Protein AF-A0A7J4DD39-F1 (afdb_monomer_lite)

Foldseek 3Di:
DEAEEEEPLFADAPQFGPFPLENTQLSLLLLLLCLLVVTDYDYDYVVRCVVPPVVLCVDPVSLVVVLVVLVNYQAYEYEFAYDDDDDDDPDHGDDPVNVLVVQVSHDQVHAYEYEHVVLVVVVVVPDDDPGHNYDYEPERRSQQVSVCVVPVDGDHDYDDLVSSVSSSVSSCPGCCQVVPPQQADPVRHGGPRDYDDDQKQADPCLVPDDPPHCRSVNPDIDGHDPD

Radius of gyration: 17.12 Å; chains: 1; bounding box: 45×41×46 Å

Structure (mmCIF, N/CA/C/O backbone):
data_AF-A0A7J4DD39-F1
#
_entry.id   AF-A0A7J4DD39-F1
#
loop_
_atom_site.group_PDB
_atom_site.id
_atom_site.type_symbol
_atom_site.label_atom_id
_atom_site.label_alt_id
_atom_site.label_comp_id
_atom_site.label_asym_id
_atom_site.label_entity_id
_atom_site.label_seq_id
_atom_site.pdbx_PDB_ins_code
_atom_site.Cartn_x
_atom_site.Cartn_y
_atom_site.Cartn_z
_atom_site.occupancy
_atom_site.B_iso_or_equiv
_atom_site.auth_seq_id
_atom_site.auth_comp_id
_atom_site.auth_asym_id
_atom_site.auth_atom_id
_atom_site.pdbx_PDB_model_num
ATOM 1 N N . MET A 1 1 ? -16.944 3.390 4.829 1.00 86.69 1 MET A N 1
ATOM 2 C CA . MET A 1 1 ? -15.932 2.644 4.048 1.00 86.69 1 MET A CA 1
ATOM 3 C C . MET A 1 1 ? -16.444 1.220 3.898 1.00 86.69 1 MET A C 1
ATOM 5 O O . MET A 1 1 ? -17.250 0.820 4.727 1.00 86.69 1 MET A O 1
ATOM 9 N N . GLU A 1 2 ? -16.045 0.493 2.859 1.00 90.19 2 GLU A N 1
ATOM 10 C CA . GLU A 1 2 ? -16.501 -0.885 2.612 1.00 90.19 2 GLU A CA 1
ATOM 11 C C . GLU A 1 2 ? -15.305 -1.811 2.363 1.00 90.19 2 GLU A C 1
ATOM 13 O O . GLU A 1 2 ? -14.329 -1.404 1.721 1.00 90.19 2 GLU A O 1
ATOM 18 N N . GLY A 1 3 ? -15.406 -3.047 2.862 1.00 96.75 3 GLY A N 1
ATOM 19 C CA . GLY A 1 3 ? -14.443 -4.118 2.636 1.00 96.75 3 GLY A CA 1
ATOM 20 C C . GLY A 1 3 ? -13.101 -3.885 3.324 1.00 96.75 3 GLY A C 1
ATOM 21 O O . GLY A 1 3 ? -13.045 -3.559 4.507 1.00 96.75 3 GLY A O 1
ATOM 22 N N . TRP A 1 4 ? -12.001 -4.049 2.590 1.00 98.50 4 TRP A N 1
ATOM 23 C CA . TRP A 1 4 ? -10.656 -3.730 3.079 1.00 98.50 4 TRP A CA 1
ATOM 24 C C . TRP A 1 4 ? -10.325 -2.243 2.929 1.00 98.50 4 TRP A C 1
ATOM 26 O O . TRP A 1 4 ? -10.705 -1.612 1.950 1.00 98.50 4 TRP A O 1
ATOM 36 N N . LEU A 1 5 ? -9.539 -1.670 3.838 1.00 98.62 5 LEU A N 1
ATOM 37 C CA . LEU A 1 5 ? -8.903 -0.368 3.611 1.00 98.62 5 LEU A CA 1
ATOM 38 C C . LEU A 1 5 ? -7.525 -0.565 2.978 1.00 98.62 5 LEU A C 1
ATOM 40 O O . LEU A 1 5 ? -6.676 -1.228 3.563 1.00 98.62 5 LEU A O 1
ATOM 44 N N . VAL A 1 6 ? -7.268 0.054 1.829 1.00 98.75 6 VAL A N 1
ATOM 45 C CA . VAL A 1 6 ? -5.928 0.155 1.242 1.00 98.75 6 VAL A CA 1
ATOM 46 C C . VAL A 1 6 ? -5.444 1.591 1.396 1.00 98.75 6 VAL A C 1
ATOM 48 O O . VAL A 1 6 ? -5.892 2.480 0.675 1.00 98.75 6 VAL A O 1
ATOM 51 N N . LEU A 1 7 ? -4.539 1.807 2.351 1.00 98.69 7 LEU A N 1
ATOM 52 C CA . LEU A 1 7 ? -3.912 3.098 2.604 1.00 98.69 7 LEU A CA 1
ATOM 53 C C . LEU A 1 7 ? -2.591 3.198 1.835 1.00 98.69 7 LEU A C 1
ATOM 55 O O . LEU A 1 7 ? -1.602 2.534 2.165 1.00 98.69 7 LEU A O 1
ATOM 59 N N . ASP A 1 8 ? -2.581 4.060 0.825 1.00 98.19 8 ASP A N 1
ATOM 60 C CA . ASP A 1 8 ? -1.399 4.409 0.050 1.00 98.19 8 ASP A CA 1
ATOM 61 C C . ASP A 1 8 ? -0.574 5.465 0.789 1.00 98.19 8 ASP A C 1
ATOM 63 O O . ASP A 1 8 ? -0.831 6.668 0.722 1.00 98.19 8 ASP A O 1
ATOM 67 N N . GLY A 1 9 ? 0.421 4.998 1.540 1.00 97.44 9 GLY A N 1
ATOM 68 C CA . GLY A 1 9 ? 1.409 5.843 2.204 1.00 97.44 9 GLY A CA 1
ATOM 69 C C . GLY A 1 9 ? 2.513 6.356 1.286 1.00 97.44 9 GLY A C 1
ATOM 70 O O . GLY A 1 9 ? 3.485 6.921 1.794 1.00 97.44 9 GLY A O 1
ATOM 71 N N . TYR A 1 10 ? 2.364 6.168 -0.024 1.00 95.81 10 TYR A N 1
ATOM 72 C CA . TYR A 1 10 ? 3.340 6.432 -1.066 1.00 95.81 10 TYR A CA 1
ATOM 73 C C . TYR A 1 10 ? 4.626 5.611 -0.950 1.00 95.81 10 TYR A C 1
ATOM 75 O O . TYR A 1 10 ? 5.018 5.066 0.092 1.00 95.81 10 TYR A O 1
ATOM 83 N N . GLU A 1 11 ? 5.323 5.552 -2.075 1.00 92.69 11 GLU A N 1
ATOM 84 C CA . GLU A 1 11 ? 6.638 4.952 -2.195 1.00 92.69 11 GLU A CA 1
ATOM 85 C C . GLU A 1 11 ? 7.633 5.923 -2.828 1.00 92.69 11 GLU A C 1
ATOM 87 O O . GLU A 1 11 ? 7.288 6.728 -3.691 1.00 92.69 11 GLU A O 1
ATOM 92 N N . ASP A 1 12 ? 8.872 5.856 -2.354 1.00 90.69 12 ASP A N 1
ATOM 93 C CA . ASP A 1 12 ? 10.016 6.530 -2.960 1.00 90.69 12 ASP A CA 1
ATOM 94 C C . ASP A 1 12 ? 11.224 5.614 -2.771 1.00 90.69 12 ASP A C 1
ATOM 96 O O . ASP A 1 12 ? 11.851 5.534 -1.702 1.00 90.69 12 ASP A O 1
ATOM 100 N N . GLU A 1 13 ? 11.457 4.823 -3.809 1.00 86.19 13 GLU A N 1
ATOM 101 C CA . GLU A 1 13 ? 12.465 3.785 -3.891 1.00 86.19 13 GLU A CA 1
ATOM 102 C C . GLU A 1 13 ? 13.303 4.006 -5.161 1.00 86.19 13 GLU A C 1
ATOM 104 O O . GLU A 1 13 ? 12.800 4.512 -6.159 1.00 86.19 13 GLU A O 1
ATOM 109 N N . PRO A 1 14 ? 14.577 3.572 -5.208 1.00 81.81 14 PRO A N 1
ATOM 110 C CA . PRO A 1 14 ? 15.427 3.749 -6.390 1.00 81.81 14 PRO A CA 1
ATOM 111 C C . PRO A 1 14 ? 14.848 3.253 -7.728 1.00 81.81 14 PRO A C 1
ATOM 113 O O . PRO A 1 14 ? 15.350 3.656 -8.774 1.00 81.81 14 PRO A O 1
ATOM 116 N N . ALA A 1 15 ? 13.871 2.343 -7.697 1.00 81.31 15 ALA A N 1
ATOM 117 C CA . ALA A 1 15 ? 13.201 1.792 -8.873 1.00 81.31 15 ALA A CA 1
ATOM 118 C C . ALA A 1 15 ? 11.694 2.097 -8.927 1.00 81.31 15 ALA A C 1
ATOM 120 O O . ALA A 1 15 ? 11.041 1.601 -9.840 1.00 81.31 15 ALA A O 1
ATOM 121 N N . ALA A 1 16 ? 11.152 2.850 -7.963 1.00 86.56 16 ALA A N 1
ATOM 122 C CA . ALA A 1 16 ? 9.728 3.154 -7.899 1.00 86.56 16 ALA A CA 1
ATOM 123 C C . ALA A 1 16 ? 9.481 4.566 -7.350 1.00 86.56 16 ALA A C 1
ATOM 125 O O . ALA A 1 16 ? 9.825 4.864 -6.203 1.00 86.56 16 ALA A O 1
ATOM 126 N N . PHE A 1 17 ? 8.846 5.411 -8.156 1.00 85.19 17 PHE A N 1
ATOM 127 C CA . PHE A 1 17 ? 8.301 6.695 -7.734 1.00 85.19 17 PHE A CA 1
ATOM 128 C C . PHE A 1 17 ? 6.786 6.552 -7.563 1.00 85.19 17 PHE A C 1
ATOM 130 O O . PHE A 1 17 ? 6.061 6.257 -8.507 1.00 85.19 17 PHE A O 1
ATOM 137 N N . GLY A 1 18 ? 6.285 6.769 -6.351 1.00 83.19 18 GLY A N 1
ATOM 138 C CA . GLY A 1 18 ? 4.853 6.689 -6.049 1.00 83.19 18 GLY A CA 1
ATOM 139 C C . GLY A 1 18 ? 4.345 7.847 -5.204 1.00 83.19 18 GLY A C 1
ATOM 140 O O . GLY A 1 18 ? 3.284 7.740 -4.604 1.00 83.19 18 GLY A O 1
ATOM 141 N N . VAL A 1 19 ? 5.113 8.935 -5.112 1.00 90.81 19 VAL A N 1
ATOM 142 C CA . VAL A 1 19 ? 4.640 10.192 -4.527 1.00 90.81 19 VAL A CA 1
ATOM 143 C C . VAL A 1 19 ? 3.981 11.023 -5.630 1.00 90.81 19 VAL A C 1
ATOM 145 O O . VAL A 1 19 ? 4.577 11.152 -6.704 1.00 90.81 19 VAL A O 1
ATOM 148 N N . PRO A 1 20 ? 2.811 11.644 -5.386 1.00 88.81 20 PRO A N 1
ATOM 149 C CA . PRO A 1 20 ? 2.123 12.459 -6.374 1.00 88.81 20 PRO A CA 1
ATOM 150 C C . PRO A 1 20 ? 3.046 13.467 -7.072 1.00 88.81 20 PRO A C 1
ATOM 152 O O . PRO A 1 20 ? 3.798 14.201 -6.423 1.00 88.81 20 PRO A O 1
ATOM 155 N N . ASN A 1 21 ? 3.012 13.542 -8.402 1.00 90.12 21 ASN A N 1
ATOM 156 C CA . ASN A 1 21 ? 1.978 13.024 -9.312 1.00 90.12 21 ASN A CA 1
ATOM 157 C C . ASN A 1 21 ? 2.190 11.586 -9.842 1.00 90.12 21 ASN A C 1
ATOM 159 O O . ASN A 1 21 ? 1.563 11.227 -10.836 1.00 90.12 21 ASN A O 1
ATOM 163 N N . TYR A 1 22 ? 3.061 10.773 -9.242 1.00 93.31 22 TYR A N 1
ATOM 164 C CA . TYR A 1 22 ? 3.291 9.394 -9.684 1.00 93.31 22 TYR A CA 1
ATOM 165 C C . TYR A 1 22 ? 2.416 8.396 -8.925 1.00 93.31 22 TYR A C 1
ATOM 167 O O . TYR A 1 22 ? 2.278 8.499 -7.708 1.00 93.31 22 TYR A O 1
ATOM 175 N N . LEU A 1 23 ? 1.879 7.405 -9.638 1.00 94.88 23 LEU A N 1
ATOM 176 C CA . LEU A 1 23 ? 1.250 6.222 -9.063 1.00 94.88 23 LEU A CA 1
ATOM 177 C C . LEU A 1 23 ? 2.176 5.019 -9.237 1.00 94.88 23 LEU A C 1
ATOM 179 O O . LEU A 1 23 ? 2.357 4.500 -10.348 1.00 94.88 23 LEU A O 1
ATOM 183 N N . GLY A 1 24 ? 2.731 4.585 -8.111 1.00 94.19 24 GLY A N 1
ATOM 184 C CA . GLY A 1 24 ? 3.669 3.478 -8.037 1.00 94.19 24 GLY A CA 1
ATOM 185 C C . GLY A 1 24 ? 3.021 2.124 -8.330 1.00 94.19 24 GLY A C 1
ATOM 186 O O . GLY A 1 24 ? 1.803 1.930 -8.248 1.00 94.19 24 GLY A O 1
ATOM 187 N N . PHE A 1 25 ? 3.831 1.146 -8.720 1.00 94.69 25 PHE A N 1
ATOM 188 C CA . PHE A 1 25 ? 3.309 -0.162 -9.102 1.00 94.69 25 PHE A CA 1
ATOM 189 C C . PHE A 1 25 ? 2.956 -1.043 -7.899 1.00 94.69 25 PHE A C 1
ATOM 191 O O . PHE A 1 25 ? 2.028 -1.844 -8.024 1.00 94.69 25 PHE A O 1
ATOM 198 N N . HIS A 1 26 ? 3.613 -0.894 -6.740 1.00 95.81 26 HIS A N 1
ATOM 199 C CA . HIS A 1 26 ? 3.347 -1.770 -5.593 1.00 95.81 26 HIS A CA 1
ATOM 200 C C . HIS A 1 26 ? 1.917 -1.598 -5.074 1.00 95.81 26 HIS A C 1
ATOM 202 O O . HIS A 1 26 ? 1.234 -2.595 -4.835 1.00 95.81 26 HIS A O 1
ATOM 208 N N . ILE A 1 27 ? 1.429 -0.358 -4.962 1.00 97.69 27 ILE A N 1
ATOM 209 C CA . ILE A 1 27 ? 0.059 -0.104 -4.499 1.00 97.69 27 ILE A CA 1
ATOM 210 C C . ILE A 1 27 ? -0.986 -0.636 -5.478 1.00 97.69 27 ILE A C 1
ATOM 212 O O . ILE A 1 27 ? -1.981 -1.237 -5.068 1.00 97.69 27 ILE A O 1
ATOM 216 N N . ARG A 1 28 ? -0.732 -0.500 -6.785 1.00 97.56 28 ARG A N 1
ATOM 217 C CA . ARG A 1 28 ? -1.621 -1.051 -7.810 1.00 97.56 28 ARG A CA 1
ATOM 218 C C . ARG A 1 28 ? -1.647 -2.568 -7.782 1.00 97.56 28 ARG A C 1
ATOM 220 O O . ARG A 1 28 ? -2.697 -3.132 -8.043 1.00 97.56 28 ARG A O 1
ATOM 227 N N . TYR A 1 29 ? -0.541 -3.240 -7.470 1.00 97.88 29 TYR A N 1
ATOM 228 C CA . TYR A 1 29 ? -0.550 -4.698 -7.357 1.00 97.88 29 TYR A CA 1
ATOM 229 C C . TYR A 1 29 ? -1.255 -5.174 -6.090 1.00 97.88 29 TYR A C 1
ATOM 231 O O . TYR A 1 29 ? -2.001 -6.145 -6.158 1.00 97.88 29 TYR A O 1
ATOM 239 N N . ILE A 1 30 ? -1.114 -4.456 -4.969 1.00 98.69 30 ILE A N 1
ATOM 240 C CA . ILE A 1 30 ? -1.920 -4.690 -3.759 1.00 98.69 30 ILE A CA 1
ATOM 241 C C . ILE A 1 30 ? -3.413 -4.587 -4.095 1.00 98.69 30 ILE A C 1
ATOM 243 O O . ILE A 1 30 ? -4.180 -5.494 -3.783 1.00 98.69 30 ILE A O 1
ATOM 247 N N . CYS A 1 31 ? -3.818 -3.520 -4.786 1.00 98.75 31 CYS A N 1
ATOM 248 C CA . CYS A 1 31 ? -5.194 -3.367 -5.251 1.00 98.75 31 CYS A CA 1
ATOM 249 C C . CYS A 1 31 ? -5.576 -4.461 -6.259 1.00 98.75 31 CYS A C 1
ATOM 251 O O . CYS A 1 31 ? -6.652 -5.035 -6.171 1.00 98.75 31 CYS A O 1
ATOM 253 N N . GLY A 1 32 ? -4.667 -4.819 -7.166 1.00 98.62 32 GLY A N 1
ATOM 254 C CA . GLY A 1 32 ? -4.849 -5.873 -8.159 1.00 98.62 32 GLY A CA 1
ATOM 255 C C . GLY A 1 32 ? -5.096 -7.256 -7.555 1.00 98.62 32 GLY A C 1
ATOM 256 O O . GLY A 1 32 ? -5.821 -8.043 -8.155 1.00 98.62 32 GLY A O 1
ATOM 257 N N . VAL A 1 33 ? -4.555 -7.556 -6.369 1.00 98.75 33 VAL A N 1
ATOM 258 C CA . VAL A 1 33 ? -4.899 -8.773 -5.609 1.00 98.75 33 VAL A CA 1
ATOM 259 C C . VAL A 1 33 ? -6.372 -8.758 -5.204 1.00 98.75 33 VAL A C 1
ATOM 261 O O . VAL A 1 33 ? -7.068 -9.752 -5.408 1.00 98.75 33 VAL A O 1
ATOM 264 N N . LEU A 1 34 ? -6.848 -7.641 -4.646 1.00 98.75 34 LEU A N 1
ATOM 265 C CA . LEU A 1 34 ? -8.233 -7.490 -4.189 1.00 98.75 34 LEU A CA 1
ATOM 266 C C . LEU A 1 34 ? -9.206 -7.532 -5.374 1.00 98.75 34 LEU A C 1
ATOM 268 O O . LEU A 1 34 ? -10.160 -8.307 -5.343 1.00 98.75 34 LEU A O 1
ATOM 272 N N . GLU A 1 35 ? -8.894 -6.811 -6.454 1.00 98.56 35 GLU A N 1
ATOM 273 C CA . GLU A 1 35 ? -9.654 -6.827 -7.710 1.00 98.56 35 GLU A CA 1
ATOM 274 C C . GLU A 1 35 ? -9.718 -8.235 -8.320 1.00 98.56 35 GLU A C 1
ATOM 276 O O . GLU A 1 35 ? -10.796 -8.744 -8.620 1.00 98.56 35 GLU A O 1
ATOM 281 N N . ALA A 1 36 ? -8.578 -8.928 -8.441 1.00 98.38 36 ALA A N 1
ATOM 282 C CA . ALA A 1 36 ? -8.529 -10.277 -9.011 1.00 98.38 36 ALA A CA 1
ATOM 283 C C . ALA A 1 36 ? -9.309 -11.315 -8.185 1.00 98.38 36 ALA A C 1
ATOM 285 O O . ALA A 1 36 ? -9.692 -12.358 -8.718 1.00 98.38 36 ALA A O 1
ATOM 286 N N . ARG A 1 37 ? -9.528 -11.048 -6.893 1.00 97.75 37 ARG A N 1
ATOM 287 C CA . ARG A 1 37 ? -10.305 -11.898 -5.980 1.00 97.75 37 ARG A CA 1
ATOM 288 C C . ARG A 1 37 ? -11.756 -11.437 -5.813 1.00 97.75 37 ARG A C 1
ATOM 290 O O . ARG A 1 37 ? -12.513 -12.134 -5.144 1.00 97.75 37 ARG A O 1
ATOM 297 N N . GLY A 1 38 ? -12.143 -10.295 -6.386 1.00 97.94 38 GLY A N 1
ATOM 298 C CA . GLY A 1 38 ? -13.459 -9.688 -6.173 1.00 97.94 38 GLY A CA 1
ATOM 299 C C . GLY A 1 38 ? -13.712 -9.283 -4.718 1.00 97.94 38 GLY A C 1
ATOM 300 O O . GLY A 1 38 ? -14.856 -9.299 -4.270 1.00 97.94 38 GLY A O 1
ATOM 301 N N . VAL A 1 39 ? -12.654 -8.976 -3.960 1.00 98.31 39 VAL A N 1
ATOM 302 C CA . VAL A 1 39 ? -12.762 -8.538 -2.564 1.00 98.31 39 VAL A CA 1
ATOM 303 C C . VAL A 1 39 ? -13.045 -7.034 -2.553 1.00 98.31 39 VAL A C 1
ATOM 305 O O . VAL A 1 39 ? -12.241 -6.281 -3.107 1.00 98.31 39 VAL A O 1
ATOM 308 N N . PRO A 1 40 ? -14.143 -6.568 -1.929 1.00 98.25 40 PRO A N 1
ATOM 309 C CA . PRO A 1 40 ? -14.434 -5.145 -1.837 1.00 98.25 40 PRO A CA 1
ATOM 310 C C . PRO A 1 40 ? -13.344 -4.431 -1.046 1.00 98.25 40 PRO A C 1
ATOM 312 O O . PRO A 1 40 ? -12.801 -4.964 -0.074 1.00 98.25 40 PRO A O 1
ATOM 315 N N . TYR A 1 41 ? -13.030 -3.207 -1.448 1.00 98.69 41 TYR A N 1
ATOM 316 C CA . TYR A 1 41 ? -12.089 -2.379 -0.715 1.00 98.69 41 TYR A CA 1
ATOM 317 C C . TYR A 1 41 ? -12.310 -0.893 -0.975 1.00 98.69 41 TYR A C 1
ATOM 319 O O . TYR A 1 41 ? -12.924 -0.486 -1.963 1.00 98.69 41 TYR A O 1
ATOM 327 N N . THR A 1 42 ? -11.781 -0.083 -0.072 1.00 98.38 42 THR A N 1
ATOM 328 C CA . THR A 1 42 ? -11.691 1.369 -0.159 1.00 98.38 42 THR A CA 1
ATOM 329 C C . THR A 1 42 ? -10.224 1.732 -0.364 1.00 98.38 42 THR A C 1
ATOM 331 O O . THR A 1 42 ? -9.382 1.367 0.457 1.00 98.38 42 THR A O 1
ATOM 334 N N . TYR A 1 43 ? -9.911 2.430 -1.454 1.00 98.50 43 TYR A N 1
ATOM 335 C CA . TYR A 1 43 ? -8.592 3.023 -1.670 1.00 98.50 43 TYR A CA 1
ATOM 336 C C . TYR A 1 43 ? -8.550 4.413 -1.032 1.00 98.50 43 TYR A C 1
ATOM 338 O O . TYR A 1 43 ? -9.526 5.155 -1.105 1.00 98.50 43 TYR A O 1
ATOM 346 N N . MET A 1 44 ? -7.442 4.755 -0.379 1.00 98.12 44 MET A N 1
ATOM 347 C CA . MET A 1 44 ? -7.241 6.073 0.214 1.00 98.12 44 MET A CA 1
ATOM 348 C C . MET A 1 44 ? -5.758 6.425 0.202 1.00 98.12 44 MET A C 1
ATOM 350 O O . MET A 1 44 ? -4.928 5.636 0.651 1.00 98.12 44 MET A O 1
ATOM 354 N N . THR A 1 45 ? -5.417 7.625 -0.248 1.00 97.94 45 THR A N 1
ATOM 355 C CA . THR A 1 45 ? -4.055 8.156 -0.126 1.00 97.94 45 THR A CA 1
ATOM 356 C C . THR A 1 45 ? -3.780 8.688 1.280 1.00 97.94 45 THR A C 1
ATOM 358 O O . THR A 1 45 ? -4.685 9.092 2.016 1.00 97.94 45 THR A O 1
ATOM 361 N N . ILE A 1 46 ? -2.509 8.750 1.678 1.00 97.81 46 ILE A N 1
ATOM 362 C CA . ILE A 1 46 ? -2.133 9.366 2.956 1.00 97.81 46 ILE A CA 1
ATOM 363 C C . ILE A 1 46 ? -2.503 10.853 3.024 1.00 97.81 46 ILE A C 1
ATOM 365 O O . ILE A 1 46 ? -2.795 11.360 4.108 1.00 97.81 46 ILE A O 1
ATOM 369 N N . ASP A 1 47 ? -2.542 11.558 1.894 1.00 96.94 47 ASP A N 1
ATOM 370 C CA . ASP A 1 47 ? -2.976 12.956 1.868 1.00 96.94 47 ASP A CA 1
ATOM 371 C C . ASP A 1 47 ? -4.483 13.082 2.123 1.00 96.94 47 ASP A C 1
ATOM 373 O O . ASP A 1 47 ? -4.890 13.911 2.939 1.00 96.94 47 ASP A O 1
ATOM 377 N N . GLU A 1 48 ? -5.308 12.199 1.557 1.00 97.19 48 GLU A N 1
ATOM 378 C CA . GLU A 1 48 ? -6.731 12.118 1.911 1.00 97.19 48 GLU A CA 1
ATOM 379 C C . GLU A 1 48 ? -6.931 11.751 3.383 1.00 97.19 48 GLU A C 1
ATOM 381 O O . GLU A 1 48 ? -7.739 12.378 4.072 1.00 97.19 48 GLU A O 1
ATOM 386 N N . TRP A 1 49 ? -6.161 10.795 3.916 1.00 98.00 49 TRP A N 1
ATOM 387 C CA . TRP A 1 49 ? -6.206 10.477 5.345 1.00 98.00 49 TRP A CA 1
ATOM 388 C C . TRP A 1 49 ? -5.899 11.713 6.199 1.00 98.00 49 TRP A C 1
ATOM 390 O O . TRP A 1 49 ? -6.622 12.011 7.154 1.00 98.00 49 TRP A O 1
ATOM 400 N N . ARG A 1 50 ? -4.853 12.471 5.851 1.00 97.50 50 ARG A N 1
ATOM 401 C CA . ARG A 1 50 ? -4.476 13.714 6.543 1.00 97.50 50 ARG A CA 1
ATOM 402 C C . ARG A 1 50 ? -5.561 14.781 6.462 1.00 97.50 50 ARG A C 1
ATOM 404 O O . ARG A 1 50 ? -5.750 15.498 7.440 1.00 97.50 50 ARG A O 1
ATOM 411 N N . MET A 1 51 ? -6.240 14.898 5.325 1.00 96.69 51 MET A N 1
ATOM 412 C CA . MET A 1 51 ? -7.283 15.899 5.111 1.00 96.69 51 MET A CA 1
ATOM 413 C C . MET A 1 51 ? -8.586 15.549 5.828 1.00 96.69 51 MET A C 1
ATOM 415 O O . MET A 1 51 ? -9.202 16.428 6.425 1.00 96.69 51 MET A O 1
ATOM 419 N N . TYR A 1 52 ? -9.001 14.283 5.783 1.00 96.19 52 TYR A N 1
ATOM 420 C CA . TYR A 1 52 ? -10.361 13.892 6.158 1.00 96.19 52 TYR A CA 1
ATOM 421 C C . TYR A 1 52 ? -10.443 13.087 7.455 1.00 96.19 52 TYR A C 1
ATOM 423 O O . TYR A 1 52 ? -11.417 13.229 8.190 1.00 96.19 52 TYR A O 1
ATOM 431 N N . GLN A 1 53 ? -9.439 12.263 7.771 1.00 96.69 53 GLN A N 1
ATOM 432 C CA . GLN A 1 53 ? -9.499 11.349 8.922 1.00 96.69 53 GLN A CA 1
ATOM 433 C C . GLN A 1 53 ? -8.656 11.828 10.102 1.00 96.69 53 GLN A C 1
ATOM 435 O O . GLN A 1 53 ? -9.097 11.769 11.246 1.00 96.69 53 GLN A O 1
ATOM 440 N N . LYS A 1 54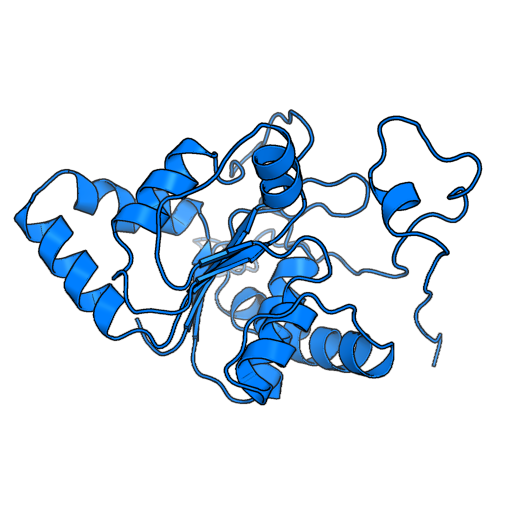 ? -7.466 12.375 9.846 1.00 95.94 54 LYS A N 1
ATOM 441 C CA . LYS A 1 54 ? -6.572 12.876 10.896 1.00 95.94 54 LYS A CA 1
ATOM 442 C C . LYS A 1 54 ? -7.199 13.967 11.779 1.00 95.94 54 LYS A C 1
ATOM 444 O O . LYS A 1 54 ? -7.025 13.870 12.994 1.00 95.94 54 LYS A O 1
ATOM 449 N N . PRO A 1 55 ? -7.946 14.964 11.257 1.00 96.88 55 PRO A N 1
ATOM 450 C CA . PRO A 1 55 ? -8.577 15.977 12.106 1.00 96.88 55 PRO A CA 1
ATOM 451 C C . PRO A 1 55 ? -9.592 15.373 13.085 1.00 96.88 55 PRO A C 1
ATOM 453 O O . PRO A 1 55 ? -9.679 15.816 14.227 1.00 96.88 55 PRO A O 1
ATOM 456 N N . ARG A 1 56 ? -10.279 14.296 12.678 1.00 96.19 56 ARG A N 1
ATOM 457 C CA . ARG A 1 56 ? -11.252 13.559 13.504 1.00 96.19 56 ARG A CA 1
ATOM 458 C C . ARG A 1 56 ? -10.610 12.878 14.716 1.00 96.19 56 ARG A C 1
ATOM 460 O O . ARG A 1 56 ? -11.311 12.507 15.645 1.00 96.19 56 ARG A O 1
ATOM 467 N N . LEU A 1 57 ? -9.285 12.703 14.734 1.00 94.62 57 LEU A N 1
ATOM 468 C CA . LEU A 1 57 ? -8.576 12.099 15.867 1.00 94.62 57 LEU A CA 1
ATOM 469 C C . LEU A 1 57 ? -8.445 13.048 17.070 1.00 94.62 57 LEU A C 1
ATOM 471 O O . LEU A 1 57 ? -8.143 12.572 18.168 1.00 94.62 57 LEU A O 1
ATOM 475 N N . ALA A 1 58 ? -8.634 14.358 16.867 1.00 94.25 58 ALA A N 1
ATOM 476 C CA . ALA A 1 58 ? -8.493 15.371 17.911 1.00 94.25 58 ALA A CA 1
ATOM 477 C C . ALA A 1 58 ? -9.668 15.355 18.900 1.00 94.25 58 ALA A C 1
ATOM 479 O O . ALA A 1 58 ? -9.446 15.385 20.111 1.00 94.25 58 ALA A O 1
ATOM 480 N N . GLU A 1 59 ? -10.895 15.244 18.389 1.00 95.19 59 GLU A N 1
ATOM 481 C CA . GLU A 1 59 ? -12.111 15.261 19.201 1.00 95.19 59 GLU A CA 1
ATOM 482 C C . GLU A 1 59 ? -12.540 13.836 19.600 1.00 95.19 59 GLU A C 1
ATOM 484 O O . GLU A 1 59 ? -12.615 12.948 18.745 1.00 95.19 59 GLU A O 1
ATOM 489 N N . PRO A 1 60 ? -12.839 13.562 20.887 1.00 95.25 60 PRO A N 1
ATOM 490 C CA . PRO A 1 60 ? -13.188 12.214 21.340 1.00 95.25 60 PRO A CA 1
ATOM 491 C C . PRO A 1 60 ? -14.407 11.600 20.640 1.00 95.25 60 PRO A C 1
ATOM 493 O O . PRO A 1 60 ? -14.414 10.391 20.402 1.00 95.25 60 PRO A O 1
ATOM 496 N N . GLU A 1 61 ? -15.424 12.407 20.329 1.00 96.19 61 GLU A N 1
ATOM 497 C CA . GLU A 1 61 ? -16.654 11.958 19.664 1.00 96.19 61 GLU A CA 1
ATOM 498 C C . GLU A 1 61 ? -16.379 11.532 18.219 1.00 96.19 61 GLU A C 1
ATOM 500 O O . GLU A 1 61 ? -16.667 10.390 17.851 1.00 96.19 61 GLU A O 1
ATOM 505 N N . ASP A 1 62 ? -15.720 12.390 17.438 1.00 96.44 62 ASP A N 1
ATOM 506 C CA . ASP A 1 62 ? -15.345 12.103 16.050 1.00 96.44 62 ASP A CA 1
ATOM 507 C C . ASP A 1 62 ? -14.388 10.916 15.945 1.00 96.44 62 ASP A C 1
ATOM 509 O O . ASP A 1 62 ? -14.522 10.075 15.051 1.00 96.44 62 ASP A O 1
ATOM 513 N N . ARG A 1 63 ? -13.454 10.798 16.894 1.00 96.31 63 ARG A N 1
ATOM 514 C CA . ARG A 1 63 ? -12.530 9.667 16.972 1.00 96.31 63 ARG A CA 1
ATOM 515 C C . ARG A 1 63 ? -13.272 8.358 17.220 1.00 96.31 63 ARG A C 1
ATOM 517 O O . ARG A 1 63 ? -12.932 7.341 16.620 1.00 96.31 63 ARG A O 1
ATOM 524 N N . ASN A 1 64 ? -14.273 8.361 18.099 1.00 96.06 64 ASN A N 1
ATOM 525 C CA . ASN A 1 64 ? -15.090 7.176 18.357 1.00 96.06 64 ASN A CA 1
ATOM 526 C C . ASN A 1 64 ? -15.956 6.814 17.143 1.00 96.06 64 ASN A C 1
ATOM 528 O O . ASN A 1 64 ? -16.062 5.632 16.821 1.00 96.06 64 ASN A O 1
ATOM 532 N N . ALA A 1 65 ? -16.513 7.808 16.446 1.00 96.56 65 ALA A N 1
ATOM 533 C CA . ALA A 1 65 ? -17.256 7.593 15.207 1.00 96.56 65 ALA A CA 1
ATOM 534 C C . ALA A 1 65 ? -16.365 6.983 14.112 1.00 96.56 65 ALA A C 1
ATOM 536 O O . ALA A 1 65 ? -16.724 5.962 13.532 1.00 96.56 65 ALA A O 1
ATOM 537 N N . LEU A 1 66 ? -15.160 7.527 13.902 1.00 96.50 66 LEU A N 1
ATOM 538 C CA . LEU A 1 66 ? -14.190 6.964 12.960 1.00 96.50 66 LEU A CA 1
ATOM 539 C C . LEU A 1 66 ? -13.801 5.534 13.349 1.00 96.50 66 LEU A C 1
ATOM 541 O O . LEU A 1 66 ? -13.730 4.657 12.496 1.00 96.50 66 LEU A O 1
ATOM 545 N N . LYS A 1 67 ? -13.575 5.268 14.638 1.00 95.62 67 LYS A N 1
ATOM 546 C CA . LYS A 1 67 ? -13.260 3.916 15.113 1.00 95.62 67 LYS A CA 1
ATOM 547 C C . LYS A 1 67 ? -14.378 2.914 14.808 1.00 95.62 67 LYS A C 1
ATOM 549 O O . LYS A 1 67 ? -14.068 1.772 14.479 1.00 95.62 67 LYS A O 1
ATOM 554 N N . LEU A 1 68 ? -15.640 3.333 14.922 1.00 95.25 68 LEU A N 1
ATOM 555 C CA . LEU A 1 68 ? -16.804 2.516 14.574 1.00 95.25 68 LEU A CA 1
ATOM 556 C C . LEU A 1 68 ? -16.901 2.296 13.057 1.00 95.25 68 LEU A C 1
ATOM 558 O O . LEU A 1 68 ? -17.094 1.176 12.612 1.00 95.25 68 LEU A O 1
ATOM 562 N N . GLU A 1 69 ? -16.690 3.335 12.248 1.00 95.81 69 GLU A N 1
ATOM 563 C CA . GLU A 1 69 ? -16.633 3.189 10.786 1.00 95.81 69 GLU A CA 1
ATOM 564 C C . GLU A 1 69 ? -15.533 2.213 10.353 1.00 95.81 69 GLU A C 1
ATOM 566 O O . GLU A 1 69 ? -15.742 1.387 9.467 1.00 95.81 69 GLU A O 1
ATOM 571 N N . LEU A 1 70 ? -14.361 2.293 10.989 1.00 96.19 70 LEU A N 1
ATOM 572 C CA . LEU A 1 70 ? -13.246 1.395 10.717 1.00 96.19 70 LEU A CA 1
ATOM 573 C C . LEU A 1 70 ? -13.512 -0.028 11.218 1.00 96.19 70 LEU A C 1
ATOM 575 O O . LEU A 1 70 ? -12.928 -0.945 10.655 1.00 96.19 70 LEU A O 1
ATOM 579 N N . SER A 1 71 ? -14.374 -0.249 12.222 1.00 95.25 71 SER A N 1
ATOM 580 C CA . SER A 1 71 ? -14.706 -1.603 12.704 1.00 95.25 71 SER A CA 1
ATOM 581 C C . SER A 1 71 ? -15.574 -2.424 11.772 1.00 95.25 71 SER A C 1
ATOM 583 O O . SER A 1 71 ? -15.574 -3.644 11.896 1.00 95.25 71 S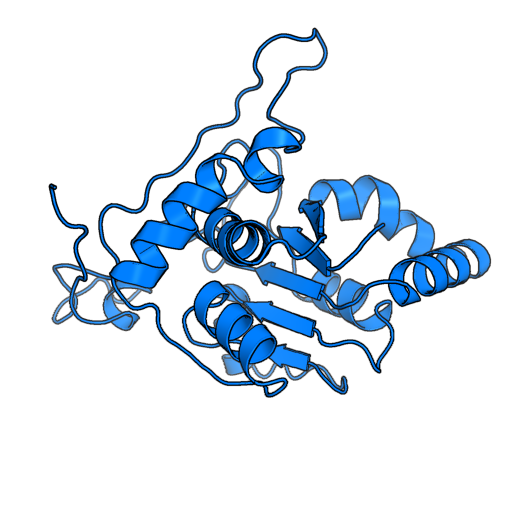ER A O 1
ATOM 585 N N . GLU A 1 72 ? -16.234 -1.777 10.817 1.00 95.56 72 GLU A N 1
ATOM 586 C CA . GLU A 1 72 ? -16.999 -2.457 9.770 1.00 95.56 72 GLU A CA 1
ATOM 587 C C . GLU A 1 72 ? -16.111 -2.982 8.628 1.00 95.56 72 GLU A C 1
ATOM 589 O O . GLU A 1 72 ? -16.594 -3.681 7.744 1.00 95.56 72 GLU A O 1
ATOM 594 N N . LEU A 1 73 ? -14.816 -2.641 8.619 1.00 96.94 73 LEU A N 1
ATOM 595 C CA . LEU A 1 73 ? -13.874 -3.141 7.619 1.00 96.94 73 LEU A CA 1
ATOM 596 C C . LEU A 1 73 ? -13.508 -4.613 7.864 1.00 96.94 73 LEU A C 1
ATOM 598 O O . LEU A 1 73 ? -13.398 -5.076 9.000 1.00 96.94 73 LEU A O 1
ATOM 602 N N . ASP A 1 74 ? -13.194 -5.330 6.792 1.00 97.38 74 ASP A N 1
ATOM 603 C CA . ASP A 1 74 ? -12.690 -6.707 6.876 1.00 97.38 74 ASP A CA 1
ATOM 604 C C . ASP A 1 74 ? -11.204 -6.758 7.269 1.00 97.38 74 ASP A C 1
ATOM 606 O O . ASP A 1 74 ? -10.718 -7.753 7.809 1.00 97.38 74 ASP A O 1
ATOM 610 N N . GLY A 1 75 ? -10.467 -5.677 7.004 1.00 97.81 75 GLY A N 1
ATOM 611 C CA . GLY A 1 75 ? -9.036 -5.566 7.256 1.00 97.81 75 GLY A CA 1
ATOM 612 C C . GLY A 1 75 ? -8.438 -4.287 6.682 1.00 97.81 75 GLY A C 1
ATOM 613 O O . GLY A 1 75 ? -9.129 -3.478 6.060 1.00 97.81 75 GLY A O 1
ATOM 614 N N . ALA A 1 76 ? -7.136 -4.098 6.881 1.00 98.38 76 ALA A N 1
ATOM 615 C CA . ALA A 1 76 ? -6.404 -2.974 6.308 1.00 98.38 76 ALA A CA 1
ATOM 616 C C . ALA A 1 76 ? -5.052 -3.398 5.725 1.00 98.38 76 ALA A C 1
ATOM 618 O O . ALA A 1 76 ? -4.356 -4.251 6.274 1.00 98.38 76 ALA A O 1
ATOM 619 N N . VAL A 1 77 ? -4.652 -2.748 4.638 1.00 98.69 77 VAL A N 1
ATOM 620 C CA . VAL A 1 77 ? -3.312 -2.806 4.060 1.00 98.69 77 VAL A CA 1
ATOM 621 C C . VAL A 1 77 ? -2.747 -1.395 4.046 1.00 98.69 77 VAL A C 1
ATOM 623 O O . VAL A 1 77 ? -3.380 -0.483 3.524 1.00 98.69 77 VAL A O 1
ATOM 626 N N . VAL A 1 78 ? -1.554 -1.209 4.601 1.00 98.44 78 VAL A N 1
ATOM 627 C CA . VAL A 1 78 ? -0.833 0.066 4.554 1.00 98.44 78 VAL A CA 1
ATOM 628 C C . VAL A 1 78 ? 0.483 -0.134 3.818 1.00 98.44 78 VAL A C 1
ATOM 630 O O . VAL A 1 78 ? 1.337 -0.911 4.258 1.00 98.44 78 VAL A O 1
ATOM 633 N N . LEU A 1 79 ? 0.655 0.572 2.703 1.00 98.19 79 LEU A N 1
ATOM 634 C CA . LEU A 1 79 ? 1.929 0.633 1.996 1.00 98.19 79 LEU A CA 1
ATOM 635 C C . LEU A 1 79 ? 2.737 1.825 2.514 1.00 98.19 79 LEU A C 1
ATOM 637 O O . LEU A 1 79 ? 2.255 2.949 2.485 1.00 98.19 79 LEU A O 1
ATOM 641 N N . ALA A 1 80 ? 3.973 1.595 2.948 1.00 96.25 80 ALA A N 1
ATOM 642 C CA . ALA A 1 80 ? 4.946 2.648 3.216 1.00 96.25 80 ALA A CA 1
ATOM 643 C C . ALA A 1 80 ? 6.277 2.278 2.545 1.00 96.25 80 ALA A C 1
ATOM 645 O O . ALA A 1 80 ? 7.027 1.426 3.035 1.00 96.25 80 ALA A O 1
ATOM 646 N N . GLY A 1 81 ? 6.557 2.890 1.392 1.00 91.00 81 GLY A N 1
ATOM 647 C CA . GLY A 1 81 ? 7.708 2.543 0.548 1.00 91.00 81 GLY A CA 1
ATOM 648 C C . GLY A 1 81 ? 8.896 3.501 0.644 1.00 91.00 81 GLY A C 1
ATOM 649 O O . GLY A 1 81 ? 10.001 3.145 0.257 1.00 91.00 81 GLY A O 1
ATOM 650 N N . ALA A 1 82 ? 8.717 4.707 1.182 1.00 90.69 82 ALA A N 1
ATOM 651 C CA . ALA A 1 82 ? 9.771 5.720 1.155 1.00 90.69 82 ALA A CA 1
ATOM 652 C C . ALA A 1 82 ? 10.956 5.393 2.079 1.00 90.69 82 ALA A C 1
ATOM 654 O O . ALA A 1 82 ? 10.843 5.408 3.307 1.00 90.69 82 ALA A O 1
ATOM 655 N N . VAL A 1 83 ? 12.119 5.142 1.476 1.00 82.50 83 VAL A N 1
ATOM 656 C CA . VAL A 1 83 ? 13.380 4.865 2.194 1.00 82.50 83 VAL A CA 1
ATOM 657 C C . VAL A 1 83 ? 14.447 5.927 1.999 1.00 82.50 83 VAL A C 1
ATOM 659 O O . VAL A 1 83 ? 15.437 5.947 2.732 1.00 82.50 83 VAL A O 1
ATOM 662 N N . VAL A 1 84 ? 14.268 6.806 1.019 1.00 71.50 84 VAL A N 1
ATOM 663 C CA . VAL A 1 84 ? 15.197 7.898 0.756 1.00 71.50 84 VAL A CA 1
ATOM 664 C C . VAL A 1 84 ? 14.659 9.199 1.358 1.00 71.50 84 VAL A C 1
ATOM 666 O O . VAL A 1 84 ? 13.476 9.512 1.226 1.00 71.50 84 VAL A O 1
ATOM 669 N N . PRO A 1 85 ? 15.501 9.989 2.048 1.00 70.38 85 PRO A N 1
ATOM 670 C CA . PRO A 1 85 ? 15.140 11.352 2.399 1.00 70.38 85 PRO A CA 1
ATOM 671 C C . PRO A 1 85 ? 14.935 12.169 1.119 1.00 70.38 85 PRO A C 1
ATOM 673 O O . PRO A 1 85 ? 15.889 12.439 0.389 1.00 70.38 85 PRO A O 1
ATOM 676 N N . GLY A 1 86 ? 13.692 12.556 0.856 1.00 76.06 86 GLY A N 1
ATOM 677 C CA . GLY A 1 86 ? 13.299 13.322 -0.320 1.00 76.06 86 GLY A CA 1
ATOM 678 C C . GLY A 1 86 ? 12.716 14.684 0.044 1.00 76.06 86 GLY A C 1
ATOM 679 O O . GLY A 1 86 ? 12.193 14.891 1.142 1.00 76.06 86 GLY A O 1
ATOM 680 N N . LYS A 1 87 ? 12.802 15.630 -0.895 1.00 81.31 87 LYS A N 1
ATOM 681 C CA . LYS A 1 87 ? 11.932 16.810 -0.914 1.00 81.31 87 LYS A CA 1
ATOM 682 C C . LYS A 1 87 ? 10.862 16.560 -1.957 1.00 81.31 87 LYS A C 1
ATOM 684 O O . LYS A 1 87 ? 11.184 16.374 -3.126 1.00 81.31 87 LYS A O 1
ATOM 689 N N . TYR A 1 88 ? 9.615 16.590 -1.524 1.00 85.12 88 TYR A N 1
ATOM 690 C CA . TYR A 1 88 ? 8.479 16.263 -2.365 1.00 85.12 88 TYR A CA 1
ATOM 691 C C . TYR A 1 88 ? 7.701 17.529 -2.709 1.00 85.12 88 TYR A C 1
ATOM 693 O O . TYR A 1 88 ? 7.569 18.427 -1.878 1.00 85.12 88 TYR A O 1
ATOM 701 N N . VAL A 1 89 ? 7.234 17.620 -3.954 1.00 77.62 89 VAL A N 1
ATOM 702 C CA . VAL A 1 89 ? 6.620 18.845 -4.487 1.00 77.62 89 VAL A CA 1
ATOM 703 C C . VAL A 1 89 ? 5.156 18.989 -4.058 1.00 77.62 89 VAL A C 1
ATOM 705 O O . VAL A 1 89 ? 4.712 20.113 -3.838 1.00 77.62 89 VAL A O 1
ATOM 708 N N . ARG A 1 90 ? 4.409 17.880 -3.936 1.00 83.31 90 ARG A N 1
ATOM 709 C CA . ARG A 1 90 ? 2.971 17.892 -3.598 1.00 83.31 90 ARG A CA 1
ATOM 710 C C . ARG A 1 90 ? 2.656 17.116 -2.320 1.00 83.31 90 ARG A C 1
ATOM 712 O O . ARG A 1 90 ? 2.364 17.734 -1.303 1.00 83.31 90 ARG A O 1
ATOM 719 N N . GLY A 1 91 ? 2.720 15.787 -2.378 1.00 88.56 91 GLY A N 1
ATOM 720 C CA . GLY A 1 91 ? 2.467 14.908 -1.235 1.00 88.56 91 GLY A CA 1
ATOM 721 C C . GLY A 1 91 ? 3.751 14.551 -0.500 1.00 88.56 91 GLY A C 1
ATOM 722 O O . GLY A 1 91 ? 4.840 14.695 -1.042 1.00 88.56 91 GLY A O 1
ATOM 723 N N . THR A 1 92 ? 3.644 14.058 0.731 1.00 93.50 92 THR A N 1
ATOM 724 C CA . THR A 1 92 ? 4.790 13.462 1.442 1.00 93.50 92 THR A CA 1
ATOM 725 C C . THR A 1 92 ? 4.455 12.032 1.850 1.00 93.50 92 THR A C 1
ATOM 727 O O . THR A 1 92 ? 3.327 11.799 2.286 1.00 93.50 92 THR A O 1
ATOM 730 N N . PRO A 1 93 ? 5.386 11.069 1.744 1.00 95.81 93 PRO A N 1
ATOM 731 C CA . PRO A 1 93 ? 5.141 9.711 2.214 1.00 95.81 93 PRO A CA 1
ATOM 732 C C . PRO A 1 93 ? 4.701 9.659 3.676 1.00 95.81 93 PRO A C 1
ATOM 734 O O . PRO A 1 93 ? 4.999 10.563 4.467 1.00 95.81 93 PRO A O 1
ATOM 737 N N . ILE A 1 94 ? 3.993 8.595 4.044 1.00 96.69 94 ILE A N 1
ATOM 738 C CA . ILE A 1 94 ? 3.567 8.367 5.422 1.00 96.69 94 ILE A CA 1
ATOM 739 C C . ILE A 1 94 ? 4.782 8.299 6.353 1.00 96.69 94 ILE A C 1
ATOM 741 O O . ILE A 1 94 ? 5.770 7.605 6.101 1.00 96.69 94 ILE A O 1
ATOM 745 N N . SER A 1 95 ? 4.714 9.035 7.460 1.00 94.62 95 SER A N 1
ATOM 746 C CA . SER A 1 95 ? 5.745 8.983 8.497 1.00 94.62 95 SER A CA 1
ATOM 747 C C . SER A 1 95 ? 5.500 7.838 9.483 1.00 94.62 95 SER A C 1
ATOM 749 O O . SER A 1 95 ? 4.362 7.435 9.708 1.00 94.62 95 SER A O 1
ATOM 751 N N . ARG A 1 96 ? 6.549 7.371 10.175 1.00 94.00 96 ARG A N 1
ATOM 752 C CA . ARG A 1 96 ? 6.407 6.385 11.266 1.00 94.00 96 ARG A CA 1
ATOM 753 C C . ARG A 1 96 ? 5.408 6.834 12.342 1.00 94.00 96 ARG A C 1
ATOM 755 O O . ARG A 1 96 ? 4.647 6.019 12.842 1.00 94.00 96 ARG A O 1
ATOM 762 N N . ARG A 1 97 ? 5.376 8.131 12.672 1.00 93.75 97 ARG A N 1
ATOM 763 C CA . ARG A 1 97 ? 4.407 8.682 13.633 1.00 93.75 97 ARG A CA 1
ATOM 764 C C . ARG A 1 97 ? 2.971 8.539 13.126 1.00 93.75 97 ARG A C 1
ATOM 766 O O . ARG A 1 97 ? 2.107 8.114 13.877 1.00 93.75 97 ARG A O 1
ATOM 773 N N . GLU A 1 98 ? 2.725 8.882 11.864 1.00 96.38 98 GLU A N 1
ATOM 774 C CA . GLU A 1 98 ? 1.396 8.723 11.259 1.00 96.38 98 GLU A CA 1
ATOM 775 C C . GLU A 1 98 ? 1.005 7.251 11.143 1.00 96.38 98 GLU A C 1
ATOM 777 O O . GLU A 1 98 ? -0.156 6.912 11.334 1.00 96.38 98 GLU A O 1
ATOM 782 N N . MET A 1 99 ? 1.978 6.369 10.915 1.00 96.12 99 MET A N 1
ATOM 783 C CA . MET A 1 99 ? 1.757 4.931 10.967 1.00 96.12 99 MET A CA 1
ATOM 784 C C . MET A 1 99 ? 1.271 4.483 12.353 1.00 96.12 99 MET A C 1
ATOM 786 O O . MET A 1 99 ? 0.289 3.751 12.449 1.00 96.12 99 MET A O 1
ATOM 790 N N . ASP A 1 100 ? 1.908 4.950 13.431 1.00 95.12 100 ASP A N 1
ATOM 791 C CA . ASP A 1 100 ? 1.473 4.655 14.801 1.00 95.12 100 ASP A CA 1
ATOM 792 C C . ASP A 1 100 ? 0.061 5.219 15.085 1.00 95.12 100 ASP A C 1
ATOM 794 O O . ASP A 1 100 ? -0.757 4.539 15.706 1.00 95.12 100 ASP A O 1
ATOM 798 N N . GLU A 1 101 ? -0.263 6.418 14.582 1.00 95.19 101 GLU A N 1
ATOM 799 C CA . GLU A 1 101 ? -1.602 7.030 14.683 1.00 95.19 101 GLU A CA 1
ATOM 800 C C . GLU A 1 101 ? -2.679 6.190 13.966 1.00 95.19 101 GLU A C 1
ATOM 802 O O . GLU A 1 101 ? -3.728 5.901 14.547 1.00 95.19 101 GLU A O 1
ATOM 807 N N . VAL A 1 102 ? -2.410 5.749 12.731 1.00 96.38 102 VAL A N 1
ATOM 808 C CA . VAL A 1 102 ? -3.306 4.878 11.945 1.00 96.38 102 VAL A CA 1
ATOM 809 C C . VAL A 1 102 ? -3.513 3.536 12.652 1.00 96.38 102 VAL A C 1
ATOM 811 O O . VAL A 1 102 ? -4.645 3.083 12.832 1.00 96.38 102 VAL A O 1
ATOM 814 N N . LEU A 1 103 ? -2.434 2.895 13.109 1.00 95.88 103 LEU A N 1
ATOM 815 C CA . LEU A 1 103 ? -2.516 1.602 13.794 1.00 95.88 103 LEU A CA 1
ATOM 816 C C . LEU A 1 103 ? -3.264 1.675 15.130 1.00 95.88 103 LEU A C 1
ATOM 818 O O . LEU A 1 103 ? -3.871 0.678 15.532 1.00 95.88 103 LEU A O 1
ATOM 822 N N . ALA A 1 104 ? -3.213 2.819 15.817 1.00 94.19 104 ALA A N 1
ATOM 823 C CA . ALA A 1 104 ? -3.885 3.027 17.095 1.00 94.19 104 ALA A CA 1
ATOM 824 C C . ALA A 1 104 ? -5.409 3.167 16.959 1.00 94.19 104 ALA A C 1
ATOM 826 O O . ALA A 1 104 ? -6.134 2.763 17.872 1.00 94.19 104 ALA A O 1
ATOM 827 N N . ILE A 1 105 ? -5.902 3.729 15.848 1.00 95.56 105 ILE A N 1
ATOM 828 C CA . ILE A 1 105 ? -7.345 3.910 15.633 1.00 95.56 105 ILE A CA 1
ATOM 829 C C . ILE A 1 105 ? -8.021 2.661 15.055 1.00 95.56 105 ILE A C 1
ATOM 831 O O . ILE A 1 105 ? -9.186 2.408 15.362 1.00 95.56 105 ILE A O 1
ATOM 835 N N . LEU A 1 106 ? -7.291 1.842 14.289 1.00 95.31 106 LEU A N 1
ATOM 836 C CA . LEU A 1 106 ? -7.807 0.574 13.771 1.00 95.31 106 LEU A CA 1
ATOM 837 C C . LEU A 1 106 ? -8.199 -0.379 14.930 1.00 95.31 106 LEU A C 1
ATOM 839 O O . LEU A 1 106 ? -7.429 -0.563 15.875 1.00 95.31 106 LEU A O 1
ATOM 843 N N . PRO A 1 107 ? -9.362 -1.042 14.894 1.00 92.19 107 PRO A N 1
ATOM 844 C CA . PRO A 1 107 ? -9.772 -2.050 15.883 1.00 92.19 107 PRO A CA 1
ATOM 845 C C . PRO A 1 107 ? -8.814 -3.240 16.003 1.00 92.19 107 PRO A C 1
ATOM 847 O O . PRO A 1 107 ? -8.463 -3.853 15.005 1.00 92.19 107 PRO A O 1
ATOM 850 N N . SER A 1 108 ? -8.402 -3.622 17.215 1.00 88.31 108 SER A N 1
ATOM 851 C CA . SER A 1 108 ? -7.325 -4.608 17.452 1.00 88.31 108 SER A CA 1
ATOM 852 C C . SER A 1 108 ? -7.580 -6.027 16.922 1.00 88.31 108 SER A C 1
ATOM 854 O O . SER A 1 108 ? -6.627 -6.786 16.753 1.00 88.31 108 SER A O 1
ATOM 856 N N . GLY A 1 109 ? -8.840 -6.407 16.694 1.00 88.75 109 GLY A N 1
ATOM 857 C CA . GLY A 1 109 ? -9.200 -7.720 16.149 1.00 88.75 109 GLY A CA 1
ATOM 858 C C . GLY A 1 109 ? -8.996 -7.839 14.636 1.00 88.75 109 GLY A C 1
ATOM 859 O O . GLY A 1 109 ? -8.804 -8.947 14.137 1.00 88.75 109 GLY A O 1
ATOM 860 N N . GLN A 1 110 ? -8.998 -6.720 13.910 1.00 93.75 110 GLN A N 1
ATOM 861 C CA . GLN A 1 110 ? -8.934 -6.732 12.452 1.00 93.75 110 GLN A CA 1
ATOM 862 C C . GLN A 1 110 ? -7.526 -7.037 11.934 1.00 93.75 110 GLN A C 1
ATOM 864 O O . GLN A 1 110 ? -6.548 -6.510 12.485 1.00 93.75 110 GLN A O 1
ATOM 869 N N . PRO A 1 111 ? -7.423 -7.834 10.856 1.00 97.25 111 PRO A N 1
ATOM 870 C CA . PRO A 1 111 ? -6.162 -8.093 10.186 1.00 97.25 111 PRO A CA 1
ATOM 871 C C . PRO A 1 111 ? -5.599 -6.809 9.582 1.00 97.25 111 PRO A C 1
ATOM 873 O O . PRO A 1 111 ? -6.278 -6.096 8.845 1.00 97.25 111 PRO A O 1
ATOM 876 N N . VAL A 1 112 ? -4.335 -6.519 9.889 1.00 97.94 112 VAL A N 1
ATOM 877 C CA . VAL A 1 112 ? -3.606 -5.390 9.310 1.00 97.94 112 VAL A CA 1
ATOM 878 C C . VAL A 1 112 ? -2.314 -5.882 8.682 1.00 97.94 112 VAL A C 1
ATOM 880 O O . VAL A 1 112 ? -1.461 -6.445 9.364 1.00 97.94 112 VAL A O 1
ATOM 883 N N . LEU A 1 113 ? -2.150 -5.616 7.393 1.00 98.19 113 LEU A N 1
ATOM 884 C CA . LEU A 1 113 ? -0.922 -5.843 6.651 1.00 98.19 113 LEU A CA 1
ATOM 885 C C . LEU A 1 113 ? -0.182 -4.520 6.464 1.00 98.19 113 LEU A C 1
ATOM 887 O O . LEU A 1 113 ? -0.742 -3.542 5.979 1.00 98.19 113 LEU A O 1
ATOM 891 N N . CYS A 1 114 ? 1.101 -4.490 6.792 1.00 97.44 114 CYS A N 1
ATOM 892 C CA . CYS A 1 114 ? 1.969 -3.352 6.520 1.00 97.44 114 CYS A CA 1
ATOM 893 C C . CYS A 1 114 ? 3.118 -3.793 5.629 1.00 97.44 114 CYS A C 1
ATOM 895 O O . CYS A 1 114 ? 3.789 -4.782 5.927 1.00 97.44 114 CYS A O 1
ATOM 897 N N . GLY A 1 115 ? 3.354 -3.058 4.550 1.00 95.75 115 GLY A N 1
ATOM 898 C CA . GLY A 1 115 ? 4.345 -3.417 3.546 1.00 95.75 115 GLY A CA 1
ATOM 899 C C . GLY A 1 115 ? 5.098 -2.228 2.968 1.00 95.75 115 GLY A C 1
ATOM 900 O O . GLY A 1 115 ? 4.875 -1.084 3.354 1.00 95.75 115 GLY A O 1
ATOM 901 N N . GLY A 1 116 ? 5.997 -2.514 2.032 1.00 93.44 116 GLY A N 1
ATOM 902 C CA . GLY A 1 116 ? 6.931 -1.537 1.472 1.00 93.44 116 GLY A CA 1
ATOM 903 C C . GLY A 1 116 ? 8.247 -1.446 2.248 1.00 93.44 116 GLY A C 1
ATOM 904 O O . GLY A 1 116 ? 8.409 -1.974 3.357 1.00 93.44 116 GLY A O 1
ATOM 905 N N . TRP A 1 117 ? 9.246 -0.812 1.637 1.00 91.62 117 TRP A N 1
ATOM 906 C CA . TRP A 1 117 ? 10.591 -0.809 2.199 1.00 91.62 117 TRP A CA 1
ATOM 907 C C . TRP A 1 117 ? 10.757 0.049 3.455 1.00 91.62 117 TRP A C 1
ATOM 909 O O . TRP A 1 117 ? 11.629 -0.272 4.272 1.00 91.62 117 TRP A O 1
ATOM 919 N N . ALA A 1 118 ? 9.914 1.064 3.668 1.00 92.94 118 ALA A N 1
ATOM 920 C CA . ALA A 1 118 ? 9.948 1.853 4.897 1.00 92.94 118 ALA A CA 1
ATOM 921 C C . ALA A 1 118 ? 9.586 0.981 6.108 1.00 92.94 118 ALA A C 1
ATOM 923 O O . ALA A 1 118 ? 10.317 0.981 7.096 1.00 92.94 118 ALA A O 1
ATOM 924 N N . ILE A 1 119 ? 8.548 0.138 5.995 1.00 93.69 119 ILE A N 1
ATOM 925 C CA . ILE A 1 119 ? 8.168 -0.834 7.037 1.00 93.69 119 ILE A CA 1
ATOM 926 C C . ILE A 1 119 ? 9.343 -1.741 7.387 1.00 93.69 119 ILE A C 1
ATOM 928 O O . ILE A 1 119 ? 9.671 -1.933 8.561 1.00 93.69 119 ILE A O 1
ATOM 932 N N . ARG A 1 120 ? 10.020 -2.279 6.369 1.00 90.50 120 ARG A N 1
ATOM 933 C CA . ARG A 1 120 ? 11.189 -3.135 6.572 1.00 90.50 120 ARG A CA 1
ATOM 934 C C . ARG A 1 120 ? 12.314 -2.393 7.296 1.00 90.50 120 ARG A C 1
ATOM 936 O O . ARG A 1 120 ? 12.917 -2.964 8.203 1.00 90.50 120 ARG A O 1
ATOM 943 N N . HIS A 1 121 ? 12.596 -1.148 6.915 1.00 89.38 121 HIS A N 1
ATOM 944 C CA . HIS A 1 121 ? 13.624 -0.337 7.561 1.00 89.38 121 HIS A CA 1
ATOM 945 C C . HIS A 1 121 ? 13.271 -0.028 9.018 1.00 89.38 121 HIS A C 1
ATOM 947 O O . HIS A 1 121 ? 14.068 -0.325 9.904 1.00 89.38 121 HIS A O 1
ATOM 953 N N . TRP A 1 122 ? 12.047 0.437 9.284 1.00 92.81 122 TRP A N 1
ATOM 954 C CA . TRP A 1 122 ? 11.587 0.744 10.637 1.00 92.81 122 TRP A CA 1
ATOM 955 C C . TRP A 1 122 ? 11.671 -0.470 11.558 1.00 92.81 122 TRP A C 1
ATOM 957 O O . TRP A 1 122 ? 12.071 -0.326 12.711 1.00 92.81 122 TRP A O 1
ATOM 967 N N . ARG A 1 123 ? 11.364 -1.678 11.066 1.00 89.88 123 ARG A N 1
ATOM 968 C CA . ARG A 1 123 ? 11.538 -2.910 11.854 1.00 89.88 123 ARG A CA 1
ATOM 969 C C . ARG A 1 123 ? 12.992 -3.191 12.211 1.00 89.88 123 ARG A C 1
ATOM 971 O O . ARG A 1 123 ? 13.255 -3.599 13.340 1.00 89.88 123 ARG A O 1
ATOM 978 N N . TYR A 1 124 ? 13.924 -2.991 11.278 1.00 87.19 124 TYR A N 1
ATOM 979 C CA . TYR A 1 124 ? 15.353 -3.118 11.585 1.00 87.19 124 TYR A CA 1
ATOM 980 C C . TYR A 1 124 ? 15.814 -2.068 12.602 1.00 87.19 124 TYR A C 1
ATOM 982 O O . TYR A 1 124 ? 16.669 -2.372 13.429 1.00 87.19 124 TYR A O 1
ATOM 990 N N . ASP A 1 125 ? 15.177 -0.897 12.611 1.00 89.25 125 ASP A N 1
ATOM 991 C CA . ASP A 1 125 ? 15.398 0.169 13.593 1.00 89.25 125 ASP A CA 1
ATOM 992 C C . ASP A 1 125 ? 14.587 -0.027 14.896 1.00 89.25 125 ASP A C 1
ATOM 994 O O . ASP A 1 125 ? 14.441 0.896 15.702 1.00 89.25 125 ASP A O 1
ATOM 998 N N . GLY A 1 126 ? 14.028 -1.223 15.119 1.00 89.75 126 GLY A N 1
ATOM 999 C CA . GLY A 1 126 ? 13.352 -1.601 16.364 1.00 89.75 126 GLY A CA 1
ATOM 1000 C C . GLY A 1 126 ? 11.889 -1.162 16.483 1.00 89.75 126 GLY A C 1
ATOM 1001 O O . GLY A 1 126 ? 11.335 -1.176 17.581 1.00 89.75 126 GLY A O 1
ATOM 1002 N N . TRP A 1 127 ? 11.233 -0.766 15.391 1.00 91.44 127 TRP A N 1
ATOM 1003 C CA . TRP A 1 127 ? 9.792 -0.510 15.393 1.00 91.44 127 TRP A CA 1
ATOM 1004 C C . TRP A 1 127 ? 9.004 -1.820 15.517 1.00 91.44 127 TRP A C 1
ATOM 1006 O O . TRP A 1 127 ? 9.038 -2.679 14.632 1.00 91.44 127 TRP A O 1
ATOM 1016 N N . ILE A 1 128 ? 8.303 -1.965 16.643 1.00 85.38 128 ILE A N 1
ATOM 1017 C CA . ILE A 1 128 ? 7.494 -3.137 16.988 1.00 85.38 128 ILE A CA 1
ATOM 1018 C C . ILE A 1 128 ? 6.160 -2.630 17.555 1.00 85.38 128 ILE A C 1
ATOM 1020 O O . ILE A 1 128 ? 6.050 -2.427 18.766 1.00 85.38 128 ILE A O 1
ATOM 1024 N N . PRO A 1 129 ? 5.149 -2.369 16.709 1.00 83.12 129 PRO A N 1
ATOM 1025 C CA . PRO A 1 129 ? 3.838 -1.959 17.196 1.00 83.12 129 PRO A CA 1
ATOM 1026 C C . PRO A 1 129 ? 3.209 -3.059 18.051 1.00 83.12 129 PRO A C 1
ATOM 1028 O O . PRO A 1 129 ? 3.127 -4.217 17.640 1.00 83.12 129 PRO A O 1
ATOM 1031 N N . LEU A 1 130 ? 2.742 -2.690 19.242 1.00 80.38 130 LEU A N 1
ATOM 1032 C CA . LEU A 1 130 ? 2.064 -3.600 20.163 1.00 80.38 130 LEU A CA 1
ATOM 1033 C C . LEU A 1 130 ? 0.593 -3.736 19.763 1.00 80.38 130 LEU A C 1
ATOM 1035 O O . LEU A 1 130 ? -0.298 -3.157 20.381 1.00 80.38 130 LEU A O 1
ATOM 1039 N N . ARG A 1 131 ? 0.351 -4.484 18.687 1.00 87.81 131 ARG A N 1
ATOM 1040 C CA . ARG A 1 131 ? -0.973 -4.712 18.112 1.00 87.81 131 ARG A CA 1
ATOM 1041 C C . ARG A 1 131 ? -1.154 -6.189 17.771 1.00 87.81 131 ARG A C 1
ATOM 1043 O O . ARG A 1 131 ? -0.297 -6.791 17.130 1.00 87.81 131 ARG A O 1
ATOM 1050 N N . SER A 1 132 ? -2.285 -6.762 18.176 1.00 84.88 132 SER A N 1
ATOM 1051 C CA . SER A 1 132 ? -2.713 -8.089 17.728 1.00 84.88 132 SER A CA 1
ATOM 1052 C C . SER A 1 132 ? -3.113 -8.064 16.252 1.00 84.88 132 SER A C 1
ATOM 1054 O O . SER A 1 132 ? -3.626 -7.061 15.770 1.00 84.88 132 SER A O 1
ATOM 1056 N N . ASN A 1 133 ? -2.908 -9.175 15.544 1.00 91.31 133 ASN A N 1
ATOM 1057 C CA . ASN A 1 133 ? -3.308 -9.335 14.141 1.00 91.31 133 ASN A CA 1
ATOM 1058 C C . ASN A 1 133 ? -2.673 -8.315 13.164 1.00 91.31 133 ASN A C 1
ATOM 1060 O O . ASN A 1 133 ? -3.245 -7.976 12.131 1.00 91.31 133 ASN A O 1
ATOM 1064 N N . LEU A 1 134 ? -1.474 -7.830 13.501 1.00 94.75 134 LEU A N 1
ATOM 1065 C CA . LEU A 1 134 ? -0.627 -7.016 12.635 1.00 94.75 134 LEU A CA 1
ATOM 1066 C C . LEU A 1 134 ? 0.462 -7.885 12.002 1.00 94.75 134 LEU A C 1
ATOM 1068 O O . LEU A 1 134 ? 1.224 -8.547 12.710 1.00 94.75 134 LEU A O 1
ATOM 1072 N N . PHE A 1 135 ? 0.597 -7.806 10.684 1.00 95.75 135 PHE A N 1
ATOM 1073 C CA . PHE A 1 135 ? 1.675 -8.437 9.945 1.00 95.75 135 PHE A CA 1
ATOM 1074 C C . PHE A 1 135 ? 2.469 -7.413 9.147 1.00 95.75 135 PHE A C 1
ATOM 1076 O O . PHE A 1 135 ? 1.943 -6.720 8.285 1.00 95.75 135 PHE A O 1
ATOM 1083 N N . CYS A 1 136 ? 3.771 -7.345 9.406 1.00 95.50 136 CYS A N 1
ATOM 1084 C CA . CYS A 1 136 ? 4.675 -6.488 8.651 1.00 95.50 136 CYS A CA 1
ATOM 1085 C C . CYS A 1 136 ? 5.437 -7.327 7.625 1.00 95.50 136 CYS A C 1
ATOM 1087 O O . CYS A 1 136 ? 6.413 -8.003 7.979 1.00 95.50 136 CYS A O 1
ATOM 1089 N N . ALA A 1 137 ? 5.002 -7.279 6.367 1.00 93.56 137 ALA A N 1
ATOM 1090 C CA . ALA A 1 137 ? 5.635 -7.987 5.268 1.00 93.56 137 ALA A CA 1
ATOM 1091 C C . ALA A 1 137 ? 7.063 -7.471 5.036 1.00 93.56 137 ALA A C 1
ATOM 1093 O O . ALA A 1 137 ? 7.312 -6.274 4.928 1.00 93.56 137 ALA A O 1
ATOM 1094 N N . VAL A 1 138 ? 8.019 -8.400 4.951 1.00 88.75 138 VAL A N 1
ATOM 1095 C CA . VAL A 1 138 ? 9.423 -8.109 4.594 1.00 88.75 138 VAL A CA 1
ATOM 1096 C C . VAL A 1 138 ? 9.794 -8.635 3.200 1.00 88.75 138 VAL A C 1
ATOM 1098 O O . VAL A 1 138 ? 10.959 -8.571 2.803 1.00 88.75 138 VAL A O 1
ATOM 1101 N N . GLN A 1 139 ? 8.803 -9.180 2.491 1.00 90.56 139 GLN A N 1
ATOM 1102 C CA . GLN A 1 139 ? 8.856 -9.641 1.102 1.00 90.56 139 GLN A CA 1
ATOM 1103 C C . GLN A 1 139 ? 7.783 -8.892 0.287 1.00 90.56 139 GLN A C 1
ATOM 1105 O O . GLN A 1 139 ? 7.471 -7.747 0.614 1.00 90.56 139 GLN A O 1
ATOM 1110 N N . ASP A 1 140 ? 7.226 -9.512 -0.753 1.00 93.44 140 ASP A N 1
ATOM 1111 C CA . ASP A 1 140 ? 6.230 -8.884 -1.617 1.00 93.44 140 ASP A CA 1
ATOM 1112 C C . ASP A 1 140 ? 4.905 -8.732 -0.845 1.00 93.44 140 ASP A C 1
ATOM 1114 O O . ASP A 1 140 ? 4.378 -9.686 -0.260 1.00 93.44 140 ASP A O 1
ATOM 1118 N N . THR A 1 141 ? 4.404 -7.497 -0.761 1.00 96.94 141 THR A N 1
ATOM 1119 C CA . THR A 1 141 ? 3.253 -7.149 0.095 1.00 96.94 141 THR A CA 1
ATOM 1120 C C . THR A 1 141 ? 1.951 -7.695 -0.478 1.00 96.94 141 THR A C 1
ATOM 1122 O O . THR A 1 141 ? 1.174 -8.313 0.238 1.00 96.94 141 THR A O 1
ATOM 1125 N N . ASP A 1 142 ? 1.761 -7.535 -1.780 1.00 97.81 142 ASP A N 1
ATOM 1126 C CA . ASP A 1 142 ? 0.687 -8.124 -2.578 1.00 97.81 142 ASP A CA 1
ATOM 1127 C C . ASP A 1 142 ? 0.657 -9.659 -2.475 1.00 97.81 142 ASP A C 1
ATOM 1129 O O . ASP A 1 142 ? -0.384 -10.230 -2.162 1.00 97.81 142 ASP A O 1
ATOM 1133 N N . ALA A 1 143 ? 1.798 -10.341 -2.621 1.00 97.69 143 ALA A N 1
ATOM 1134 C CA . ALA A 1 143 ? 1.831 -11.800 -2.469 1.00 97.69 143 ALA A CA 1
ATOM 1135 C C . ALA A 1 143 ? 1.515 -12.256 -1.039 1.00 97.69 143 ALA A C 1
ATOM 1137 O O . ALA A 1 143 ? 0.838 -13.264 -0.838 1.00 97.69 143 ALA A O 1
ATOM 1138 N N . SER A 1 144 ? 1.994 -11.516 -0.036 1.00 98.31 144 SER A N 1
ATOM 1139 C CA . SER A 1 144 ? 1.695 -11.808 1.371 1.00 98.31 144 SER A CA 1
ATOM 1140 C C . SER A 1 144 ? 0.210 -11.571 1.693 1.00 98.31 144 SER A C 1
ATOM 1142 O O . SER A 1 144 ? -0.369 -12.312 2.488 1.00 98.31 144 SER A O 1
ATOM 1144 N N . LEU A 1 145 ? -0.420 -10.580 1.049 1.00 98.69 145 LEU A N 1
ATOM 1145 C CA . LEU A 1 145 ? -1.862 -10.346 1.122 1.00 98.69 145 LEU A CA 1
ATOM 1146 C C . LEU A 1 145 ? -2.647 -11.507 0.507 1.00 98.69 145 LEU A C 1
ATOM 1148 O O . LEU A 1 145 ? -3.526 -12.055 1.164 1.00 98.69 145 LEU A O 1
ATOM 1152 N N . ASP A 1 146 ? -2.318 -11.910 -0.723 1.00 98.56 146 ASP A N 1
ATOM 1153 C CA . ASP A 1 146 ? -2.991 -13.029 -1.395 1.00 98.56 146 ASP A CA 1
ATOM 1154 C C . ASP A 1 146 ? -2.864 -14.332 -0.597 1.00 98.56 146 ASP A C 1
ATOM 1156 O O . ASP A 1 146 ? -3.833 -15.085 -0.480 1.00 98.56 146 ASP A O 1
ATOM 1160 N N . HIS A 1 147 ? -1.699 -14.571 0.017 1.00 98.38 147 HIS A N 1
ATOM 1161 C CA . HIS A 1 147 ? -1.498 -15.700 0.920 1.00 98.38 147 HIS A CA 1
ATOM 1162 C C . HIS A 1 147 ? -2.496 -15.668 2.082 1.00 98.38 147 HIS A C 1
ATOM 1164 O O . HIS A 1 147 ? -3.257 -16.621 2.244 1.00 98.38 147 HIS A O 1
ATOM 1170 N N . TYR A 1 148 ? -2.561 -14.559 2.825 1.00 98.38 148 TYR A N 1
ATOM 1171 C CA . TYR A 1 148 ? -3.497 -14.406 3.940 1.00 98.38 148 TYR A CA 1
ATOM 1172 C C . TYR A 1 148 ? -4.953 -14.571 3.507 1.00 98.38 148 TYR A C 1
ATOM 1174 O O . TYR A 1 148 ? -5.709 -15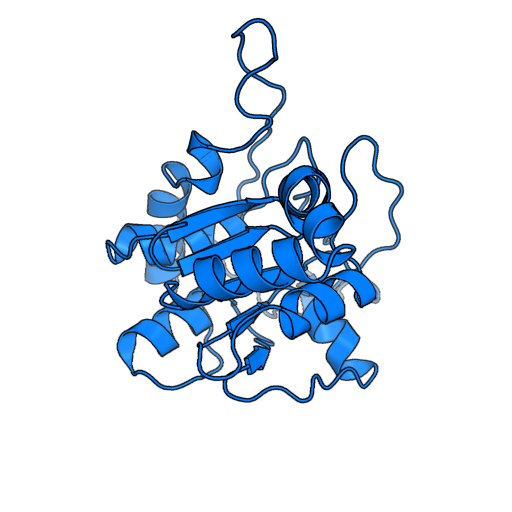.309 4.130 1.00 98.38 148 TYR A O 1
ATOM 1182 N N . LEU A 1 149 ? -5.346 -13.948 2.398 1.00 98.19 149 LEU A N 1
ATOM 1183 C CA . LEU A 1 149 ? -6.708 -14.060 1.882 1.00 98.19 149 LEU A CA 1
ATOM 1184 C C . LEU A 1 149 ? -7.043 -15.478 1.374 1.00 98.19 149 LEU A C 1
ATOM 1186 O O . LEU A 1 149 ? -8.212 -15.787 1.129 1.00 98.19 149 LEU A O 1
ATOM 1190 N N . SER A 1 150 ? -6.040 -16.332 1.147 1.00 97.62 150 SER A N 1
ATOM 1191 C CA . SER A 1 150 ? -6.209 -17.726 0.711 1.00 97.62 150 SER A CA 1
ATOM 1192 C C . SER A 1 150 ? -6.239 -18.710 1.874 1.00 97.62 150 SER A C 1
ATOM 1194 O O . SER A 1 150 ? -6.944 -19.713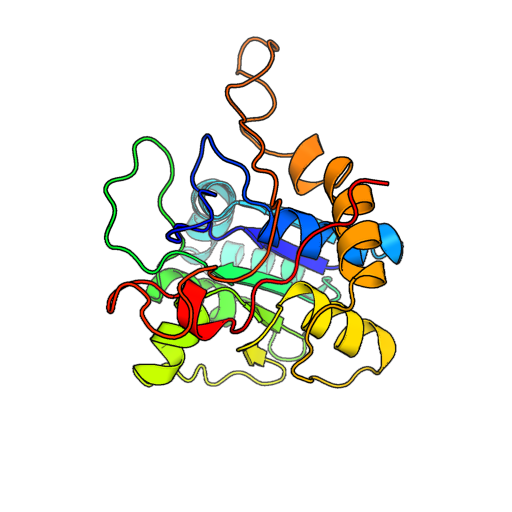 1.797 1.00 97.62 150 SER A O 1
ATOM 1196 N N . THR A 1 151 ? -5.467 -18.448 2.928 1.00 97.44 151 THR A N 1
ATOM 1197 C CA . THR A 1 151 ? -5.240 -19.401 4.025 1.00 97.44 151 THR A CA 1
ATOM 1198 C C . THR A 1 151 ? -5.864 -18.967 5.348 1.00 97.44 151 THR A C 1
ATOM 1200 O O . THR A 1 151 ? -6.090 -19.806 6.213 1.00 97.44 151 THR A O 1
ATOM 1203 N N . GLY A 1 152 ? -6.137 -17.673 5.521 1.00 96.50 152 GLY A N 1
ATOM 1204 C CA . GLY A 1 152 ? -6.483 -17.063 6.805 1.00 96.50 152 GLY A CA 1
ATOM 1205 C C . GLY A 1 152 ? -5.283 -16.861 7.739 1.00 96.50 152 GLY A C 1
ATOM 1206 O O . GLY A 1 152 ? -5.461 -16.390 8.861 1.00 96.50 152 GLY A O 1
ATOM 1207 N N . GLU A 1 153 ? -4.066 -17.192 7.297 1.00 96.31 153 GLU A N 1
ATOM 1208 C CA . GLU A 1 153 ? -2.846 -17.132 8.101 1.00 96.31 153 GLU A CA 1
ATOM 1209 C C . GLU A 1 153 ? -1.822 -16.171 7.498 1.00 96.31 153 GLU A C 1
ATOM 1211 O O . GLU A 1 153 ? -1.612 -16.111 6.286 1.00 96.31 153 GLU A O 1
ATOM 1216 N N . TRP A 1 154 ? -1.162 -15.395 8.357 1.00 96.56 154 TRP A N 1
ATOM 1217 C CA . TRP A 1 154 ? -0.125 -14.476 7.909 1.00 96.56 154 TRP A CA 1
ATOM 1218 C C . TRP A 1 154 ? 1.159 -15.215 7.537 1.00 96.56 154 TRP A C 1
ATOM 1220 O O . TRP A 1 154 ? 1.710 -15.974 8.333 1.00 96.56 154 TRP A O 1
ATOM 1230 N N . GLY A 1 155 ? 1.692 -14.906 6.358 1.00 96.12 155 GLY A N 1
ATOM 1231 C CA . GLY A 1 155 ? 2.921 -15.500 5.851 1.00 96.12 155 GLY A CA 1
ATOM 1232 C C . GLY A 1 155 ? 3.646 -14.560 4.900 1.00 96.12 155 GLY A C 1
ATOM 1233 O O . GLY A 1 155 ? 3.031 -13.777 4.178 1.00 96.12 155 GLY A O 1
ATOM 1234 N N . HIS A 1 156 ? 4.978 -14.614 4.912 1.00 96.00 156 HIS A N 1
ATOM 1235 C CA . HIS A 1 156 ? 5.778 -13.914 3.913 1.00 96.00 156 HIS A CA 1
ATOM 1236 C C . HIS A 1 156 ? 5.741 -14.700 2.607 1.00 96.00 156 HIS A C 1
ATOM 1238 O O . HIS A 1 156 ? 6.085 -15.882 2.599 1.00 96.00 156 HIS A O 1
ATOM 1244 N N . ALA A 1 157 ? 5.390 -14.029 1.516 1.00 95.12 157 ALA A N 1
ATOM 1245 C CA . ALA A 1 157 ? 5.386 -14.624 0.190 1.00 95.12 157 ALA A CA 1
ATOM 1246 C C . ALA A 1 157 ? 6.125 -13.747 -0.827 1.00 95.12 157 ALA A C 1
ATOM 1248 O O . ALA A 1 157 ? 6.264 -12.532 -0.659 1.00 95.12 157 ALA A O 1
ATOM 1249 N N . ARG A 1 158 ? 6.592 -14.396 -1.896 1.00 92.31 158 ARG A N 1
ATOM 1250 C CA . ARG A 1 158 ? 7.078 -13.747 -3.115 1.00 92.31 158 ARG A CA 1
ATOM 1251 C C . ARG A 1 158 ? 6.134 -14.071 -4.256 1.00 92.31 158 ARG A C 1
ATOM 1253 O O . ARG A 1 158 ? 5.601 -15.178 -4.303 1.00 92.31 158 ARG A O 1
ATOM 1260 N N . ARG A 1 159 ? 5.986 -13.129 -5.178 1.00 91.94 159 ARG A N 1
ATOM 1261 C CA . ARG A 1 159 ? 5.217 -13.323 -6.405 1.00 91.94 159 ARG A CA 1
ATOM 1262 C C . ARG A 1 159 ? 5.814 -14.421 -7.273 1.00 91.94 159 ARG A C 1
ATOM 1264 O O . ARG A 1 159 ? 7.031 -14.487 -7.455 1.00 91.94 159 ARG A O 1
ATOM 1271 N N . THR A 1 160 ? 4.947 -15.213 -7.890 1.00 92.06 160 THR A N 1
ATOM 1272 C CA . THR A 1 160 ? 5.291 -15.936 -9.120 1.00 92.06 160 THR A CA 1
ATOM 1273 C C . THR A 1 160 ? 5.124 -15.021 -10.345 1.00 92.06 160 THR A C 1
ATOM 1275 O O . THR A 1 160 ? 4.422 -14.006 -10.259 1.00 92.06 160 THR A O 1
ATOM 1278 N N . PRO A 1 161 ? 5.725 -15.346 -11.506 1.00 89.88 161 PRO A N 1
ATOM 1279 C CA . PRO A 1 161 ? 5.509 -14.591 -12.746 1.00 89.88 161 PRO A CA 1
ATOM 1280 C C . PRO A 1 161 ? 4.028 -14.476 -13.149 1.00 89.88 161 PRO A C 1
ATOM 1282 O O . PRO A 1 161 ? 3.583 -13.428 -13.625 1.00 89.88 161 PRO A O 1
ATOM 1285 N N . GLU A 1 162 ? 3.240 -15.524 -12.906 1.00 92.94 162 GLU A N 1
ATOM 1286 C CA . GLU A 1 162 ? 1.807 -15.565 -13.211 1.00 92.94 162 GLU A CA 1
ATOM 1287 C C . GLU A 1 162 ? 1.020 -14.627 -12.293 1.00 92.94 162 GLU A C 1
ATOM 1289 O O . GLU A 1 162 ? 0.152 -13.888 -12.762 1.00 92.94 162 GLU A O 1
ATOM 1294 N N . GLN A 1 163 ? 1.337 -14.629 -10.992 1.00 95.25 163 GLN A N 1
ATOM 1295 C CA . GLN A 1 163 ? 0.756 -13.701 -10.020 1.00 95.25 163 GLN A CA 1
ATOM 1296 C C . GLN A 1 163 ? 1.096 -12.254 -10.378 1.00 95.25 163 GLN A C 1
ATOM 1298 O O . GLN A 1 163 ? 0.205 -11.409 -10.432 1.00 95.25 163 GLN A O 1
ATOM 1303 N N . TRP A 1 164 ? 2.362 -11.979 -10.695 1.00 93.50 164 TRP A N 1
ATOM 1304 C CA . TRP A 1 164 ? 2.806 -10.643 -11.075 1.00 93.50 164 TRP A CA 1
ATOM 1305 C C . TRP A 1 164 ? 2.066 -10.118 -12.307 1.00 93.50 164 TRP A C 1
ATOM 1307 O O . TRP A 1 164 ? 1.553 -9.000 -12.286 1.00 93.50 164 TRP A O 1
ATOM 1317 N N . THR A 1 165 ? 1.951 -10.937 -13.355 1.00 93.25 165 THR A N 1
ATOM 1318 C CA . THR A 1 165 ? 1.208 -10.585 -14.573 1.00 93.25 165 THR A CA 1
ATOM 1319 C C . THR A 1 165 ? -0.260 -10.321 -14.251 1.00 93.25 165 THR A C 1
ATOM 1321 O O . THR A 1 165 ? -0.795 -9.260 -14.576 1.00 93.25 165 THR A O 1
ATOM 1324 N N . ARG A 1 166 ? -0.909 -11.245 -13.533 1.00 96.00 166 ARG A N 1
ATOM 1325 C CA . ARG A 1 166 ? -2.328 -11.140 -13.174 1.00 96.00 166 ARG A CA 1
ATOM 1326 C C . ARG A 1 166 ? -2.636 -9.873 -12.381 1.00 96.00 166 ARG A C 1
ATOM 1328 O O . ARG A 1 166 ? -3.563 -9.148 -12.735 1.00 96.00 166 ARG A O 1
ATOM 1335 N N . TRP A 1 167 ? -1.872 -9.595 -11.328 1.00 97.56 167 TRP A N 1
ATOM 1336 C CA . TRP A 1 167 ? -2.122 -8.442 -10.459 1.00 97.56 167 TRP A CA 1
ATOM 1337 C C . TRP A 1 167 ? -1.701 -7.127 -11.100 1.00 97.56 167 TRP A C 1
ATOM 1339 O O . TRP A 1 167 ? -2.282 -6.093 -10.789 1.00 97.56 167 TRP A O 1
ATOM 1349 N N . ALA A 1 168 ? -0.761 -7.148 -12.045 1.00 95.25 168 ALA A N 1
ATOM 1350 C CA . ALA A 1 168 ? -0.477 -5.977 -12.857 1.00 95.25 168 ALA A CA 1
ATOM 1351 C C . ALA A 1 168 ? -1.634 -5.602 -13.781 1.00 95.25 168 ALA A C 1
ATOM 1353 O O . ALA A 1 168 ? -1.977 -4.424 -13.857 1.00 95.25 168 ALA A O 1
ATOM 1354 N N . HIS A 1 169 ? -2.248 -6.584 -14.445 1.00 95.94 169 HIS A N 1
ATOM 1355 C CA . HIS A 1 169 ? -3.423 -6.339 -15.279 1.00 95.94 169 HIS A CA 1
ATOM 1356 C C . HIS A 1 169 ? -4.625 -5.893 -14.447 1.00 95.94 169 HIS A C 1
ATOM 1358 O O . HIS A 1 169 ? -5.221 -4.868 -14.760 1.00 95.94 169 HIS A O 1
ATOM 1364 N N . ALA A 1 170 ? -4.943 -6.603 -13.361 1.00 98.06 170 ALA A N 1
ATOM 1365 C CA . ALA A 1 170 ? -6.046 -6.223 -12.476 1.00 98.06 170 ALA A CA 1
ATOM 1366 C C . ALA A 1 170 ? -5.810 -4.847 -11.822 1.00 98.06 170 ALA A C 1
ATOM 1368 O O . ALA A 1 170 ? -6.715 -4.021 -11.739 1.00 98.06 170 ALA A O 1
ATOM 1369 N N . GLY A 1 171 ? -4.567 -4.559 -11.428 1.00 97.75 171 GLY A N 1
ATOM 1370 C CA . GLY A 1 171 ? -4.161 -3.278 -10.856 1.00 97.75 171 GLY A CA 1
ATOM 1371 C C . GLY A 1 171 ? -4.309 -2.091 -11.812 1.00 97.75 171 GLY A C 1
ATOM 1372 O O . GLY A 1 171 ? -4.518 -0.968 -11.350 1.00 97.75 171 GLY A O 1
ATOM 1373 N N . ALA A 1 172 ? -4.239 -2.320 -13.128 1.00 96.12 172 ALA A N 1
ATOM 1374 C CA . ALA A 1 172 ? -4.353 -1.271 -14.144 1.00 96.12 172 ALA A CA 1
ATOM 1375 C C . ALA A 1 172 ? -5.762 -0.659 -14.239 1.00 96.12 172 ALA A C 1
ATOM 1377 O O . ALA A 1 172 ? -5.891 0.477 -14.684 1.00 96.12 172 ALA A O 1
ATOM 1378 N N . SER A 1 173 ? -6.796 -1.383 -13.803 1.00 95.38 173 SER A N 1
ATOM 1379 C CA . SER A 1 173 ? -8.185 -0.905 -13.738 1.00 95.38 173 SER A CA 1
ATOM 1380 C C . SER A 1 173 ? -8.707 -0.777 -12.305 1.00 95.38 173 SER A C 1
ATOM 1382 O O . SER A 1 173 ? -9.913 -0.686 -12.097 1.00 95.38 173 SER A O 1
ATOM 1384 N N . SER A 1 174 ? -7.813 -0.821 -11.319 1.00 98.12 174 SER A N 1
ATOM 1385 C CA . SER A 1 174 ? -8.177 -0.831 -9.903 1.00 98.12 174 SER A CA 1
ATOM 1386 C C . SER A 1 174 ? -8.615 0.545 -9.395 1.00 98.12 174 SER A C 1
ATOM 1388 O O . SER A 1 174 ? -8.320 1.573 -10.012 1.00 98.12 174 SER A O 1
ATOM 1390 N N . LYS A 1 175 ? -9.237 0.600 -8.214 1.00 98.00 175 LYS A N 1
ATOM 1391 C CA . LYS A 1 175 ? -9.589 1.870 -7.544 1.00 98.00 175 LYS A CA 1
ATOM 1392 C C . LYS A 1 175 ? -8.407 2.818 -7.331 1.00 98.00 175 LYS A C 1
ATOM 1394 O O . LYS A 1 175 ? -8.585 4.025 -7.414 1.00 98.00 175 LYS A O 1
ATOM 1399 N N . ALA A 1 176 ? -7.186 2.301 -7.161 1.00 97.44 176 ALA A N 1
ATOM 1400 C CA . ALA A 1 176 ? -5.989 3.143 -7.078 1.00 97.44 176 ALA A CA 1
ATOM 1401 C C . ALA A 1 176 ? -5.716 3.934 -8.367 1.00 97.44 176 ALA A C 1
ATOM 1403 O O . ALA A 1 176 ? -4.998 4.921 -8.327 1.00 97.44 176 ALA A O 1
ATOM 1404 N N . VAL A 1 177 ? -6.256 3.499 -9.508 1.00 96.69 177 VAL A N 1
ATOM 1405 C CA . VAL A 1 177 ? -6.190 4.207 -10.793 1.00 96.69 177 VAL A CA 1
ATOM 1406 C C . VAL A 1 177 ? -7.449 5.043 -11.002 1.00 96.69 177 VAL A C 1
ATOM 1408 O O . VAL A 1 177 ? -7.353 6.212 -11.356 1.00 96.69 177 VAL A O 1
ATOM 1411 N N . MET A 1 178 ? -8.621 4.447 -10.773 1.00 96.12 178 MET A N 1
ATOM 1412 C CA . MET A 1 178 ? -9.919 5.030 -11.133 1.00 96.12 178 MET A CA 1
ATOM 1413 C C . MET A 1 178 ? -10.438 6.074 -10.138 1.00 96.12 178 MET A C 1
ATOM 1415 O O . MET A 1 178 ? -11.244 6.922 -10.512 1.00 96.12 178 MET A O 1
ATOM 1419 N N . GLU A 1 179 ? -9.994 6.012 -8.885 1.00 95.56 179 GLU A N 1
ATOM 1420 C CA . GLU A 1 179 ? -10.453 6.876 -7.790 1.00 95.56 179 GLU A CA 1
ATOM 1421 C C . GLU A 1 179 ? -9.317 7.753 -7.236 1.00 95.56 179 GLU A C 1
ATOM 1423 O O . GLU A 1 179 ? -9.509 8.470 -6.259 1.00 95.56 179 GLU A O 1
ATOM 1428 N N . HIS A 1 180 ? -8.127 7.727 -7.851 1.00 95.75 180 HIS A N 1
ATOM 1429 C CA . HIS A 1 180 ? -6.991 8.510 -7.370 1.00 95.75 180 HIS A CA 1
ATOM 1430 C C . HIS A 1 180 ? -7.292 10.021 -7.413 1.00 95.75 180 HIS A C 1
ATOM 1432 O O . HIS A 1 180 ? -7.726 10.514 -8.459 1.00 95.75 180 HIS A O 1
ATOM 1438 N N . PRO A 1 181 ? -6.971 10.799 -6.360 1.00 93.38 181 PRO A N 1
ATOM 1439 C CA . PRO A 1 181 ? -7.268 12.236 -6.315 1.00 93.38 181 PRO A CA 1
ATOM 1440 C C . PRO A 1 181 ? -6.686 13.045 -7.484 1.00 93.38 181 PRO A C 1
ATOM 1442 O O . PRO A 1 181 ? -7.311 13.976 -7.978 1.00 93.38 181 PRO A O 1
ATOM 1445 N N . ASP A 1 182 ? -5.496 12.667 -7.956 1.00 92.69 182 ASP A N 1
ATOM 1446 C CA . ASP A 1 182 ? -4.821 13.310 -9.095 1.00 92.69 182 ASP A CA 1
ATOM 1447 C C . ASP A 1 182 ? -5.267 12.797 -10.480 1.00 92.69 182 ASP A C 1
ATOM 1449 O O . ASP A 1 182 ? -4.706 13.228 -11.490 1.00 92.69 182 ASP A O 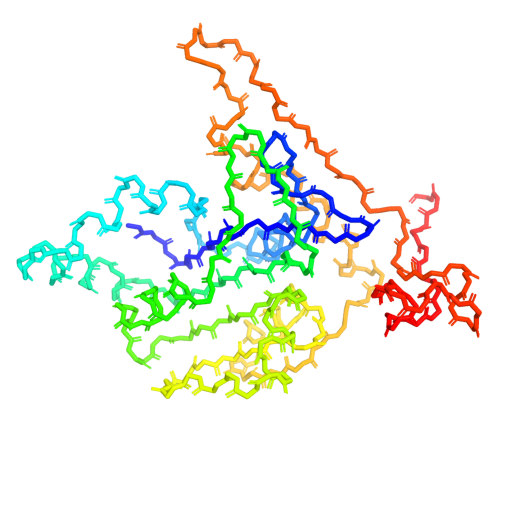1
ATOM 1453 N N . LEU A 1 183 ? -6.253 11.894 -10.566 1.00 94.56 183 LEU A N 1
ATOM 1454 C CA . LEU A 1 183 ? -6.756 11.390 -11.850 1.00 94.56 183 LEU A CA 1
ATOM 1455 C C . LEU A 1 183 ? -7.427 12.495 -12.676 1.00 94.56 183 LEU A C 1
ATOM 1457 O O . LEU A 1 183 ? -7.276 12.533 -13.896 1.00 94.56 183 LEU A O 1
ATOM 1461 N N . THR A 1 184 ? -8.177 13.382 -12.018 1.00 93.81 184 THR A N 1
ATOM 1462 C CA . THR A 1 184 ? -8.937 14.466 -12.660 1.00 93.81 184 THR A CA 1
ATOM 1463 C C . THR A 1 184 ? -8.583 15.795 -12.006 1.00 93.81 184 THR A C 1
ATOM 1465 O O . THR A 1 184 ? -8.546 15.911 -10.784 1.00 93.81 184 THR A O 1
ATOM 1468 N N . ALA A 1 185 ? -8.308 16.810 -12.815 1.00 91.44 185 ALA A N 1
ATOM 1469 C CA . ALA A 1 185 ? -8.073 18.165 -12.350 1.00 91.44 185 ALA A CA 1
ATOM 1470 C C . ALA A 1 185 ? -9.385 18.832 -11.874 1.00 91.44 185 ALA A C 1
ATOM 1472 O O . ALA A 1 185 ? -10.475 18.408 -12.265 1.00 91.44 185 ALA A O 1
ATOM 1473 N N . PRO A 1 186 ? -9.322 19.913 -11.069 1.00 90.25 186 PRO A N 1
ATOM 1474 C CA . PRO A 1 186 ? -10.518 20.588 -10.548 1.00 90.25 186 PRO A CA 1
ATOM 1475 C C . PRO A 1 186 ? -11.494 21.120 -11.610 1.00 90.25 186 PRO A C 1
ATOM 1477 O O . PRO A 1 186 ? -12.662 21.348 -11.308 1.00 90.25 186 PRO A O 1
ATOM 1480 N N . ASP A 1 187 ? -11.026 21.342 -12.839 1.00 93.31 187 ASP A N 1
ATOM 1481 C CA . ASP A 1 187 ? -11.829 21.795 -13.980 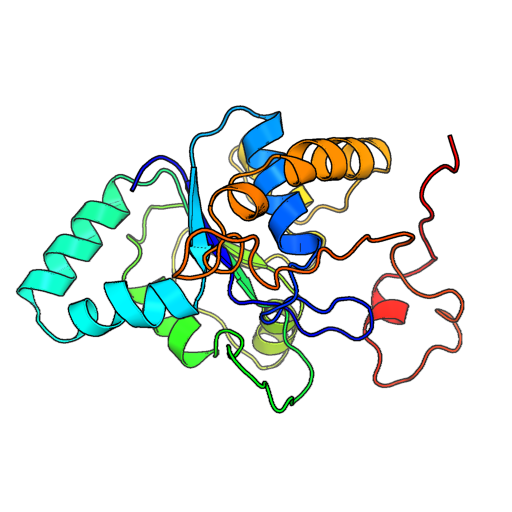1.00 93.31 187 ASP A CA 1
ATOM 1482 C C . ASP A 1 187 ? -12.446 20.641 -14.799 1.00 93.31 187 ASP A C 1
ATOM 1484 O O . ASP A 1 187 ? -13.087 20.883 -15.821 1.00 93.31 187 ASP A O 1
ATOM 1488 N N . GLY A 1 188 ? -12.269 19.393 -14.355 1.00 92.38 188 GLY A N 1
ATOM 1489 C CA . GLY A 1 188 ? -12.773 18.191 -15.020 1.00 92.38 188 GLY A CA 1
ATOM 1490 C C . GLY A 1 188 ? -11.867 17.647 -16.128 1.00 92.38 188 GLY A C 1
ATOM 1491 O O . GLY A 1 188 ? -12.224 16.651 -16.759 1.00 92.38 188 GLY A O 1
ATOM 1492 N N . THR A 1 189 ? -10.711 18.264 -16.390 1.00 95.00 189 THR A N 1
ATOM 1493 C CA . THR A 1 189 ? -9.728 17.739 -17.353 1.00 95.00 189 THR A CA 1
ATOM 1494 C C . THR A 1 189 ? -8.883 16.610 -16.742 1.00 95.00 189 THR A C 1
ATOM 1496 O O . THR A 1 189 ? -8.859 16.462 -15.519 1.00 95.00 189 THR A O 1
ATOM 1499 N N . PRO A 1 190 ? -8.187 15.777 -17.544 1.00 93.94 190 PRO A N 1
ATOM 1500 C CA . PRO A 1 190 ? -7.266 14.779 -17.003 1.00 93.94 190 PRO A CA 1
ATOM 1501 C C . PRO A 1 190 ? -6.211 15.421 -16.096 1.00 93.94 190 PRO A C 1
ATOM 1503 O O . PRO A 1 190 ? -5.545 16.384 -16.479 1.00 93.94 190 PRO A O 1
ATOM 1506 N N . GLY A 1 191 ? -6.075 14.888 -14.885 1.00 92.62 191 GLY A N 1
ATOM 1507 C CA . GLY A 1 191 ? -5.088 15.344 -13.919 1.00 92.62 191 GLY A CA 1
ATOM 1508 C C . GLY A 1 191 ? -3.672 14.863 -14.260 1.00 92.62 191 GLY A C 1
ATOM 1509 O O . GLY A 1 191 ? -3.459 14.133 -15.231 1.00 92.62 191 GLY A O 1
ATOM 1510 N N . PRO A 1 192 ? -2.662 15.274 -13.478 1.00 92.50 192 PRO A N 1
ATOM 1511 C CA . PRO A 1 192 ? -1.258 15.026 -13.795 1.00 92.50 192 PRO A CA 1
ATOM 1512 C C . PRO A 1 192 ? -0.797 13.586 -13.508 1.00 92.50 192 PRO A C 1
ATOM 1514 O O . PRO A 1 192 ? 0.406 13.324 -13.577 1.00 92.50 192 PRO A O 1
ATOM 1517 N N . LEU A 1 193 ? -1.696 12.668 -13.138 1.00 93.31 193 LEU A N 1
ATOM 1518 C CA . LEU A 1 193 ? -1.338 11.333 -12.664 1.00 93.31 193 LEU A CA 1
ATOM 1519 C C . LEU A 1 193 ? -0.511 10.556 -13.696 1.00 93.31 193 LEU A C 1
ATOM 1521 O O . LEU A 1 193 ? -0.954 10.277 -14.809 1.00 93.31 193 LEU A O 1
ATOM 1525 N N . THR A 1 194 ? 0.710 10.202 -13.308 1.00 94.38 194 THR A N 1
ATOM 1526 C CA . THR A 1 194 ? 1.659 9.445 -14.123 1.00 94.38 194 THR A CA 1
ATOM 1527 C C . THR A 1 194 ? 1.792 8.038 -13.572 1.00 94.38 194 THR A C 1
ATOM 1529 O O . THR A 1 194 ? 2.103 7.845 -12.402 1.00 94.38 194 THR A O 1
ATOM 1532 N N . TYR A 1 195 ? 1.577 7.043 -14.423 1.00 93.81 195 TYR A N 1
ATOM 1533 C CA . TYR A 1 195 ? 1.620 5.644 -14.025 1.00 93.81 195 TYR A CA 1
ATOM 1534 C C . TYR A 1 195 ? 3.002 5.052 -14.241 1.00 93.81 195 TYR A C 1
ATOM 1536 O O . TYR A 1 195 ? 3.518 5.057 -15.359 1.00 93.81 195 TYR A O 1
ATOM 1544 N N . GLU A 1 196 ? 3.562 4.452 -13.201 1.00 92.81 196 GLU A N 1
ATOM 1545 C CA . GLU A 1 196 ? 4.790 3.685 -13.357 1.00 92.81 196 GLU A CA 1
ATOM 1546 C C . GLU A 1 196 ? 4.518 2.298 -13.931 1.00 92.81 196 GLU A C 1
ATOM 1548 O O . GLU A 1 196 ? 3.417 1.757 -13.816 1.00 92.81 196 GLU A O 1
ATOM 1553 N N . ILE A 1 197 ? 5.519 1.687 -14.560 1.00 90.00 197 ILE A N 1
ATOM 1554 C CA . ILE A 1 197 ? 5.435 0.316 -15.066 1.00 90.00 197 ILE A CA 1
ATOM 1555 C C . ILE A 1 197 ? 6.700 -0.423 -14.639 1.00 90.00 197 ILE A C 1
ATOM 1557 O O . ILE A 1 197 ? 7.800 -0.084 -15.068 1.00 90.00 197 ILE A O 1
ATOM 1561 N N . GLU A 1 198 ? 6.539 -1.464 -13.821 1.00 90.25 198 GLU A N 1
ATOM 1562 C CA . GLU A 1 198 ? 7.640 -2.358 -13.461 1.00 90.25 198 GLU A CA 1
ATOM 1563 C C . GLU A 1 198 ? 7.959 -3.271 -14.656 1.00 90.25 198 GLU A C 1
ATOM 1565 O O . GLU A 1 198 ? 7.140 -4.099 -15.058 1.00 90.25 198 GLU A O 1
ATOM 1570 N N . LEU A 1 199 ? 9.138 -3.101 -15.258 1.00 87.94 199 LEU A N 1
ATOM 1571 C CA . LEU A 1 199 ? 9.600 -3.941 -16.375 1.00 87.94 199 LEU A CA 1
ATOM 1572 C C . LEU A 1 199 ? 10.333 -5.197 -15.890 1.00 87.94 199 LEU A C 1
ATOM 1574 O O . LEU A 1 199 ? 10.261 -6.256 -16.512 1.00 87.94 199 LEU A O 1
ATOM 1578 N N . TYR A 1 200 ? 11.057 -5.067 -14.782 1.00 87.50 200 TYR A N 1
ATOM 1579 C CA . TYR A 1 200 ? 11.775 -6.148 -14.127 1.00 87.50 200 TYR A CA 1
ATOM 1580 C C . TYR A 1 200 ? 11.888 -5.848 -12.627 1.00 87.50 200 TYR A C 1
ATOM 1582 O O . TYR A 1 200 ? 11.941 -4.684 -12.234 1.00 87.50 200 TYR A O 1
ATOM 1590 N N . GLN A 1 201 ? 11.972 -6.888 -11.802 1.00 86.62 201 GLN A N 1
ATOM 1591 C CA . GLN A 1 201 ? 12.215 -6.767 -10.366 1.00 86.62 201 GLN A CA 1
ATOM 1592 C C . GLN A 1 201 ? 13.689 -7.065 -10.064 1.00 86.62 201 GLN A C 1
ATOM 1594 O O . GLN A 1 201 ? 14.246 -8.036 -10.577 1.00 86.62 201 GLN A O 1
ATOM 1599 N N . GLY A 1 202 ? 14.325 -6.279 -9.192 1.00 86.00 202 GLY A N 1
ATOM 1600 C CA . GLY A 1 202 ? 15.703 -6.499 -8.745 1.00 86.00 202 GLY A CA 1
ATOM 1601 C C . GLY A 1 202 ? 16.739 -5.715 -9.545 1.00 86.00 202 GLY A C 1
ATOM 1602 O O . GLY A 1 202 ? 16.446 -4.681 -10.127 1.00 86.00 202 GLY A O 1
ATOM 1603 N N . CYS A 1 203 ? 18.005 -6.151 -9.536 1.00 87.44 203 CYS A N 1
ATOM 1604 C CA . CYS A 1 203 ? 19.098 -5.368 -10.125 1.00 87.44 203 CYS A CA 1
ATOM 1605 C C . CYS A 1 203 ? 20.009 -6.212 -11.015 1.00 87.44 203 CYS A C 1
ATOM 1607 O O . CYS A 1 203 ? 20.620 -7.177 -10.558 1.00 87.44 203 CYS A O 1
ATOM 1609 N N . VAL A 1 204 ? 20.227 -5.790 -12.265 1.00 88.44 204 VAL A N 1
ATOM 1610 C CA . VAL A 1 204 ? 21.195 -6.444 -13.176 1.00 88.44 204 VAL A CA 1
ATOM 1611 C C . VAL A 1 204 ? 22.621 -6.450 -12.623 1.00 88.44 204 VAL A C 1
ATOM 1613 O O . VAL A 1 204 ? 23.448 -7.288 -12.978 1.00 88.44 204 VAL A O 1
ATOM 1616 N N . ARG A 1 205 ? 22.908 -5.539 -11.688 1.00 87.31 205 ARG A N 1
ATOM 1617 C CA . ARG A 1 205 ? 24.168 -5.470 -10.953 1.00 87.31 205 ARG A CA 1
ATOM 1618 C C . ARG A 1 205 ? 24.100 -6.146 -9.581 1.00 87.31 205 ARG A C 1
ATOM 1620 O O . ARG A 1 205 ? 24.972 -5.854 -8.785 1.00 87.31 205 ARG A O 1
ATOM 1627 N N . PHE A 1 206 ? 23.158 -7.041 -9.262 1.00 85.12 206 PHE A N 1
ATOM 1628 C CA . PHE A 1 206 ? 22.939 -7.549 -7.889 1.00 85.12 206 PHE A CA 1
ATOM 1629 C C . PHE A 1 206 ? 24.206 -8.019 -7.134 1.00 85.12 206 PHE A C 1
ATOM 1631 O O . PHE A 1 206 ? 24.323 -7.772 -5.938 1.00 85.12 206 PHE A O 1
ATOM 1638 N N . LYS A 1 207 ? 25.203 -8.614 -7.816 1.00 86.25 207 LYS A N 1
ATOM 1639 C CA . LYS A 1 207 ? 26.497 -9.004 -7.203 1.00 86.25 207 LYS A CA 1
ATOM 1640 C C . LYS A 1 207 ? 27.426 -7.828 -6.862 1.00 86.25 207 LYS A C 1
ATOM 1642 O O . LYS A 1 207 ? 28.303 -7.963 -6.018 1.00 86.25 207 LYS A O 1
ATOM 1647 N N . ARG A 1 208 ? 27.301 -6.704 -7.571 1.00 86.25 208 ARG A N 1
ATOM 1648 C CA . ARG A 1 208 ? 28.143 -5.492 -7.476 1.00 86.25 208 ARG A CA 1
ATOM 1649 C C . ARG A 1 208 ? 27.281 -4.225 -7.495 1.00 86.25 208 ARG A C 1
ATOM 1651 O O . ARG A 1 208 ? 27.614 -3.239 -8.151 1.00 86.25 208 ARG A O 1
ATOM 1658 N N . GLY A 1 209 ? 26.122 -4.299 -6.848 1.00 82.31 209 GLY A N 1
ATOM 1659 C CA . GLY A 1 209 ? 25.122 -3.245 -6.884 1.00 82.31 209 GLY A CA 1
ATOM 1660 C C . GLY A 1 209 ? 25.580 -2.023 -6.100 1.00 82.31 209 GLY A C 1
ATOM 1661 O O . GLY A 1 209 ? 26.526 -2.083 -5.311 1.00 82.31 209 GLY A O 1
ATOM 1662 N N . CYS A 1 210 ? 24.899 -0.899 -6.300 1.00 83.81 210 CYS A N 1
ATOM 1663 C CA . CYS A 1 210 ? 25.141 0.292 -5.497 1.00 83.81 210 CYS A CA 1
ATOM 1664 C C . CYS A 1 210 ? 24.872 -0.023 -4.017 1.00 83.81 210 CYS A C 1
ATOM 1666 O O . CYS A 1 210 ? 23.804 -0.530 -3.685 1.00 83.81 210 CYS A O 1
ATOM 1668 N N . LYS A 1 211 ? 25.817 0.300 -3.122 1.00 80.38 211 LYS A N 1
ATOM 1669 C CA . LYS A 1 211 ? 25.723 -0.028 -1.682 1.00 80.38 211 LYS A CA 1
ATOM 1670 C C . LYS A 1 211 ? 24.493 0.572 -0.991 1.00 80.38 211 LYS A C 1
ATOM 1672 O O . LYS A 1 211 ? 24.014 0.018 -0.010 1.00 80.38 211 LYS A O 1
ATOM 1677 N N . PHE A 1 212 ? 24.015 1.702 -1.501 1.00 77.00 212 PHE A N 1
ATOM 1678 C CA . PHE A 1 212 ? 22.853 2.427 -0.990 1.00 77.00 212 PHE A CA 1
ATOM 1679 C C . PHE A 1 212 ? 21.529 1.965 -1.612 1.00 77.00 212 PHE A C 1
ATOM 1681 O O . PHE A 1 212 ? 20.469 2.368 -1.151 1.00 77.00 212 PHE A O 1
ATOM 1688 N N . CYS A 1 213 ? 21.568 1.148 -2.668 1.00 82.94 213 CYS A N 1
ATOM 1689 C CA . CYS A 1 213 ? 20.367 0.730 -3.374 1.00 82.94 213 CYS A CA 1
ATOM 1690 C C . CYS A 1 213 ? 19.773 -0.527 -2.730 1.00 82.94 213 CYS A C 1
ATOM 1692 O O . CYS A 1 213 ? 20.489 -1.453 -2.337 1.00 82.94 213 CYS A O 1
ATOM 1694 N N . ILE A 1 214 ? 18.449 -0.562 -2.642 1.00 83.88 214 ILE A N 1
ATOM 1695 C CA . ILE A 1 214 ? 17.689 -1.707 -2.138 1.00 83.88 214 ILE A CA 1
ATOM 1696 C C . ILE A 1 214 ? 17.498 -2.795 -3.205 1.00 83.88 214 ILE A C 1
ATOM 1698 O O . ILE A 1 214 ? 17.400 -3.967 -2.853 1.00 83.88 214 ILE A O 1
ATOM 1702 N N . GLU A 1 215 ? 17.532 -2.451 -4.497 1.00 84.75 215 GLU A N 1
ATOM 1703 C CA . GLU A 1 215 ? 17.284 -3.387 -5.605 1.00 84.75 215 GLU A CA 1
ATOM 1704 C C . GLU A 1 215 ? 18.211 -4.617 -5.611 1.00 84.75 215 GLU A C 1
ATOM 1706 O O . GLU A 1 215 ? 17.719 -5.734 -5.779 1.00 84.75 215 GLU A O 1
ATOM 1711 N N . PRO A 1 216 ? 19.531 -4.505 -5.342 1.00 84.31 216 PRO A N 1
ATOM 1712 C CA . PRO A 1 216 ? 20.401 -5.676 -5.202 1.00 84.31 216 PRO A CA 1
ATOM 1713 C C . PRO A 1 216 ? 19.955 -6.658 -4.110 1.00 84.31 216 PRO A C 1
ATOM 1715 O O . PRO A 1 216 ? 20.241 -7.849 -4.209 1.00 84.31 216 PRO A O 1
ATOM 1718 N N . LYS A 1 217 ? 19.247 -6.180 -3.076 1.00 82.12 217 LYS A N 1
ATOM 1719 C CA . LYS A 1 217 ? 18.728 -7.017 -1.984 1.00 82.12 217 LYS A CA 1
ATOM 1720 C C . LYS A 1 217 ? 17.489 -7.823 -2.396 1.00 82.12 217 LYS A C 1
ATOM 1722 O O . LYS A 1 217 ? 17.149 -8.766 -1.684 1.00 82.12 217 LYS A O 1
ATOM 1727 N N . LYS A 1 218 ? 16.823 -7.472 -3.506 1.00 80.25 218 LYS A N 1
ATOM 1728 C CA . LYS A 1 218 ? 15.705 -8.250 -4.075 1.00 80.25 218 LYS A CA 1
ATOM 1729 C C . LYS A 1 218 ? 16.208 -9.519 -4.791 1.00 80.25 218 LYS A C 1
ATOM 1731 O O . LYS A 1 218 ? 15.508 -10.529 -4.806 1.00 80.25 218 LYS A O 1
ATOM 1736 N N . GLY A 1 219 ? 17.467 -9.525 -5.239 1.00 82.50 219 GLY A N 1
ATOM 1737 C CA . GLY A 1 219 ? 18.164 -10.702 -5.766 1.00 82.50 219 GLY A CA 1
ATOM 1738 C C . GLY A 1 219 ? 18.440 -10.624 -7.266 1.00 82.50 219 GLY A C 1
ATOM 1739 O O . GLY A 1 219 ? 18.675 -9.542 -7.807 1.00 82.50 219 GLY A O 1
ATOM 1740 N N . LEU A 1 220 ? 18.472 -11.792 -7.916 1.00 86.00 220 LEU A N 1
ATOM 1741 C CA . LEU A 1 220 ? 18.587 -11.899 -9.372 1.00 86.00 220 LEU A CA 1
ATOM 1742 C C . LEU A 1 220 ? 17.418 -11.166 -10.050 1.00 86.00 220 LEU A C 1
ATOM 1744 O O . LEU A 1 220 ? 16.297 -11.289 -9.558 1.00 86.00 220 LEU A O 1
ATOM 1748 N N . PRO A 1 221 ? 17.660 -10.445 -11.162 1.00 85.94 221 PRO A N 1
ATOM 1749 C CA . PRO A 1 221 ? 16.588 -9.838 -11.936 1.00 85.94 221 PRO A CA 1
ATOM 1750 C C . PRO A 1 221 ? 15.532 -10.859 -12.346 1.00 85.94 221 PRO A C 1
ATOM 1752 O O . PRO A 1 221 ? 15.871 -11.895 -12.922 1.00 85.94 221 PRO A O 1
ATOM 1755 N N . LEU A 1 222 ? 14.272 -10.531 -12.089 1.00 86.19 222 LEU A N 1
ATOM 1756 C CA . LEU A 1 222 ? 13.119 -11.226 -12.645 1.00 86.19 222 LEU A CA 1
ATOM 1757 C C . LEU A 1 222 ? 12.520 -10.332 -13.720 1.00 86.19 222 LEU A C 1
ATOM 1759 O O . LEU A 1 222 ? 12.088 -9.220 -13.429 1.00 86.19 222 LEU A O 1
ATOM 1763 N N . TRP A 1 223 ? 12.540 -10.801 -14.960 1.00 85.44 223 TRP A N 1
ATOM 1764 C CA . TRP A 1 223 ? 12.034 -10.062 -16.111 1.00 85.44 223 TRP A CA 1
ATOM 1765 C C . TRP A 1 223 ? 10.595 -10.457 -16.396 1.00 85.44 223 TRP A C 1
ATOM 1767 O O . TRP A 1 223 ? 10.211 -11.608 -16.180 1.00 85.44 223 TRP A O 1
ATOM 1777 N N . ARG A 1 224 ? 9.822 -9.511 -16.924 1.00 79.44 224 ARG A N 1
ATOM 1778 C CA . ARG A 1 224 ? 8.566 -9.847 -17.590 1.00 79.44 224 ARG A CA 1
ATOM 1779 C C . ARG A 1 224 ? 8.834 -10.601 -18.889 1.00 79.44 224 ARG A C 1
ATOM 1781 O O . ARG A 1 224 ? 9.874 -10.395 -19.516 1.00 79.44 224 ARG A O 1
ATOM 1788 N N . SER A 1 225 ? 7.899 -11.465 -19.278 1.00 76.06 225 SER A N 1
ATOM 1789 C CA . SER A 1 225 ? 7.862 -11.982 -20.645 1.00 76.06 225 SER A CA 1
ATOM 1790 C C . SER A 1 225 ? 7.624 -10.825 -21.614 1.00 76.06 225 SER A C 1
ATOM 1792 O O . SER A 1 225 ? 6.926 -9.867 -21.284 1.00 76.06 225 SER A O 1
ATOM 1794 N N . GLU A 1 226 ? 8.232 -10.904 -22.795 1.00 71.25 226 GLU A N 1
ATOM 1795 C CA . GLU A 1 226 ? 7.969 -9.961 -23.894 1.00 71.25 226 GLU A CA 1
ATOM 1796 C C . GLU A 1 226 ? 6.663 -10.291 -24.643 1.00 71.25 226 GLU A C 1
ATOM 1798 O O . GLU A 1 226 ? 6.196 -9.477 -25.437 1.00 71.25 226 GLU A O 1
ATOM 1803 N N . GLU A 1 227 ? 6.103 -11.478 -24.381 1.00 59.75 227 GLU A N 1
ATOM 1804 C CA . GLU A 1 227 ? 4.818 -11.979 -24.890 1.00 59.75 227 GLU A CA 1
ATOM 1805 C C . GLU A 1 227 ? 3.617 -11.391 -24.143 1.00 59.75 227 GLU A C 1
ATOM 1807 O O . GLU A 1 227 ? 3.683 -11.323 -22.889 1.00 59.75 227 GLU A O 1
#

pLDDT: mean 92.46, std 6.31, range [59.75, 98.75]

Secondary structure (DSSP, 8-state):
--SEEEEE---EETTEE-STTEE-HHHHHHHHHHHHHT--EEEEEHHHIIIIISGGGTSHHHHHHHHHHHHTSSEEEEE----S----SS--PPPHHHHHHHHHHS-TTS-EEEESHHHHHHHHTT-----TTEEE-SSBHHHHHHHHHHHSS---B---HHHHHHHHHHHHTSHHHHS-GGGB-TTSSB---EE----EES-TTGGG--TT-SGGGT-S-EEPP--

Sequence (227 aa):
MEGWLVLDGYEDEPAAFGVPNYLGFHIRYICGVLEARGVPYTYMTIDEWRMYQKPRLAEPEDRNALKLELSELDGAVVLAGAVVPGKYVRGTPISRREMDEVLAILPSGQPVLCGGWAIRHWRYDGWIPLRSNLFCAVQDTDASLDHYLSTGEWGHARRTPEQWTRWAHAGASSKAVMEHPDLTAPDGTPGPLTYEIELYQGCVRFKRGCKFCIEPKKGLPLWRSEE